Protein AF-A0A4T0DWT7-F1 (afdb_monomer_lite)

Organism: Aureobasidium pullulans (NCBI:txid5580)

Radius of gyration: 21.36 Å; chains: 1; bounding box: 54×56×59 Å

Foldseek 3Di:
DDKDDLVCLVLVLQQCVVVPPLLVQQNVCSVPNDDDPLKIKDKPDDSVPDDGPDDDPAKIKIKIAHLAPPPPAGMEMDIPCSRCVDPDCPRLVVVLVRVVVVLVVNLPRDHDQPPPPPPPDDDDPPPDDPDDPDDDDFDVVLSVVSSPDSSDHHHDDDRPVVLVSCVVNVNDDPVGPPSPDDDDDDDDDPPPPPDPDDDPPPDDDDDDDPDPPPDPDDD

InterPro domains:
  IPR060294 Acyl-CoA N-acyltransferase VerG, N-terminal domain [PF28379] (8-186)

Sequence (219 aa):
MFALPLDSKQALIQWLNPCLPTCIALYRRLQFGHFTPGSRLFSSVDLTILTHGKVPSSPWIVAFVDRTCRPETEVWIAASWEHDTPADDSWLPQADDLVRSLLKEISKAEIIPQASSPITGSDKSTSLPADTNGNGSVDRDQYEKHLMNEKVVLLGAVHSSTVAILKRLGLLDSSFVGSDIPYQKYIFDLRNDVVPGSLPPGFVYGKVDPNPAWKAVWR

Structure (mmCIF, N/CA/C/O backbone):
data_AF-A0A4T0DWT7-F1
#
_entry.id   AF-A0A4T0DWT7-F1
#
loop_
_atom_site.group_PDB
_atom_site.id
_atom_site.type_symbol
_atom_site.label_atom_id
_atom_site.label_alt_id
_atom_site.label_comp_id
_atom_site.label_asym_id
_atom_site.label_entity_id
_atom_site.label_seq_id
_atom_site.pdbx_PDB_ins_code
_atom_site.Cartn_x
_at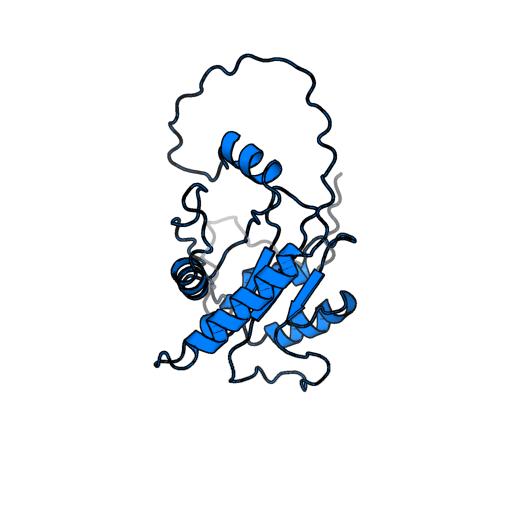om_site.Cartn_y
_atom_site.Cartn_z
_atom_site.occupancy
_atom_site.B_iso_or_equiv
_atom_site.auth_seq_id
_atom_site.auth_comp_id
_atom_site.auth_asym_id
_atom_site.auth_atom_id
_atom_site.pdbx_PDB_model_num
ATOM 1 N N . MET A 1 1 ? 0.591 -2.170 14.765 1.00 91.06 1 MET A N 1
ATOM 2 C CA . MET A 1 1 ? 0.759 -1.220 13.647 1.00 91.06 1 MET A CA 1
ATOM 3 C C . MET A 1 1 ? 1.207 0.110 14.223 1.00 91.06 1 MET A C 1
ATOM 5 O O . MET A 1 1 ? 0.594 0.554 15.186 1.00 91.06 1 MET A O 1
ATOM 9 N N . PHE A 1 2 ? 2.263 0.712 13.686 1.00 86.75 2 PHE A N 1
ATOM 10 C CA . PHE A 1 2 ? 2.770 2.017 14.108 1.00 86.75 2 PHE A CA 1
ATOM 11 C C . PHE A 1 2 ? 2.251 3.102 13.166 1.00 86.75 2 PHE A C 1
ATOM 13 O O . PHE A 1 2 ? 2.298 2.933 11.947 1.00 86.75 2 PHE A O 1
ATOM 20 N N . ALA A 1 3 ? 1.773 4.212 13.727 1.00 90.50 3 ALA A N 1
ATOM 21 C CA . ALA A 1 3 ? 1.560 5.442 12.977 1.00 90.50 3 ALA A CA 1
ATOM 22 C C . ALA A 1 3 ? 2.882 6.215 12.957 1.00 90.50 3 ALA A C 1
ATOM 24 O O . ALA A 1 3 ? 3.425 6.545 14.011 1.00 90.50 3 ALA A O 1
ATOM 25 N N . LEU A 1 4 ? 3.416 6.465 11.768 1.00 87.50 4 LEU A N 1
ATOM 26 C CA . LEU A 1 4 ? 4.667 7.190 11.600 1.00 87.50 4 LEU A CA 1
ATOM 27 C C . LEU A 1 4 ? 4.384 8.693 11.462 1.00 87.50 4 LEU A C 1
ATOM 29 O O . LEU A 1 4 ? 3.446 9.070 10.749 1.00 87.50 4 LEU A O 1
ATOM 33 N N . PRO A 1 5 ? 5.205 9.562 12.078 1.00 86.81 5 PRO A N 1
ATOM 34 C CA . PRO A 1 5 ? 5.202 10.983 11.766 1.00 86.81 5 PRO A CA 1
ATOM 35 C C . PRO A 1 5 ? 5.439 11.208 10.272 1.00 86.81 5 PRO A C 1
ATOM 37 O O . PRO A 1 5 ? 6.208 10.487 9.632 1.00 86.81 5 PRO A O 1
ATOM 40 N N . LEU A 1 6 ? 4.813 12.239 9.707 1.00 84.31 6 LEU A N 1
ATOM 41 C CA . LEU A 1 6 ? 4.956 12.533 8.282 1.00 84.31 6 LEU A CA 1
ATOM 42 C C . LEU A 1 6 ? 6.398 12.908 7.902 1.00 84.31 6 LEU A C 1
ATOM 44 O O . LEU A 1 6 ? 6.851 12.606 6.799 1.00 84.31 6 LEU A O 1
ATOM 48 N N . ASP A 1 7 ? 7.152 13.463 8.848 1.00 85.50 7 ASP A N 1
ATOM 49 C CA . ASP A 1 7 ? 8.571 13.792 8.686 1.00 85.50 7 ASP A CA 1
ATOM 50 C C . ASP A 1 7 ? 9.452 12.540 8.501 1.00 85.50 7 ASP A C 1
ATOM 52 O O . ASP A 1 7 ? 10.538 12.614 7.924 1.00 85.50 7 ASP A O 1
ATOM 56 N N . SER A 1 8 ? 8.967 11.351 8.887 1.00 87.38 8 SER A N 1
ATOM 57 C CA . SER A 1 8 ? 9.645 10.067 8.646 1.00 87.38 8 SER A CA 1
ATOM 58 C C . SER A 1 8 ? 9.562 9.594 7.188 1.00 87.38 8 SER A C 1
ATOM 60 O O . SER A 1 8 ? 10.156 8.572 6.838 1.00 87.38 8 SER A O 1
ATOM 62 N N . LYS A 1 9 ? 8.874 10.332 6.307 1.00 90.31 9 LYS A N 1
ATOM 63 C CA . LYS A 1 9 ? 8.724 10.019 4.877 1.00 90.31 9 LYS A CA 1
ATOM 64 C C . LYS A 1 9 ? 10.055 9.740 4.182 1.00 90.31 9 LYS A C 1
ATOM 66 O O . LYS A 1 9 ? 10.163 8.763 3.447 1.00 90.31 9 LYS A O 1
ATOM 71 N N . GLN A 1 10 ? 11.070 10.575 4.408 1.00 90.12 10 GLN A N 1
ATOM 72 C CA . GLN A 1 10 ? 12.363 10.416 3.737 1.00 90.12 10 GLN A CA 1
ATOM 73 C C . GLN A 1 10 ? 13.087 9.139 4.185 1.00 90.12 10 GLN A C 1
ATOM 75 O O . GLN A 1 10 ? 13.677 8.446 3.356 1.00 90.12 10 GLN A O 1
ATOM 80 N N . ALA A 1 11 ? 12.995 8.798 5.473 1.00 89.25 11 ALA A N 1
ATOM 81 C CA . ALA A 1 11 ? 13.544 7.556 6.007 1.00 89.25 11 ALA A CA 1
ATOM 82 C C . ALA A 1 11 ? 12.812 6.332 5.432 1.00 89.25 11 ALA A C 1
ATOM 84 O O . ALA A 1 11 ? 13.457 5.372 5.015 1.00 89.25 11 ALA A O 1
ATOM 85 N N . LEU A 1 12 ? 11.479 6.395 5.323 1.00 91.00 12 LEU A N 1
ATOM 86 C CA . LEU A 1 12 ? 10.680 5.336 4.704 1.00 91.00 12 LEU A CA 1
ATOM 87 C C . LEU A 1 12 ? 11.031 5.146 3.220 1.00 91.00 12 LEU A C 1
ATOM 89 O O . LEU A 1 12 ? 11.179 4.013 2.776 1.00 91.00 12 LEU A O 1
ATOM 93 N N . ILE A 1 13 ? 11.222 6.231 2.461 1.00 92.00 13 ILE A N 1
ATOM 94 C CA . ILE A 1 13 ? 11.678 6.166 1.062 1.00 92.00 13 ILE A CA 1
ATOM 95 C C . ILE A 1 13 ? 13.035 5.460 0.976 1.00 92.00 13 ILE A C 1
ATOM 97 O O . ILE A 1 13 ? 13.197 4.537 0.184 1.00 92.00 13 ILE A O 1
ATOM 101 N N . GLN A 1 14 ? 14.009 5.852 1.801 1.00 90.12 14 GLN A N 1
ATOM 102 C CA . GLN A 1 14 ? 15.330 5.214 1.805 1.00 90.12 14 GLN A CA 1
ATOM 103 C C . GLN A 1 14 ? 15.249 3.725 2.155 1.00 90.12 14 GLN A C 1
ATOM 105 O O . GLN A 1 14 ? 15.928 2.911 1.533 1.00 90.12 14 GLN A O 1
ATOM 110 N N . TRP A 1 15 ? 14.396 3.368 3.114 1.00 89.94 15 TRP A N 1
ATOM 111 C CA . TRP A 1 15 ? 14.184 1.985 3.525 1.00 89.94 15 TRP A CA 1
ATOM 112 C C . TRP A 1 15 ? 13.468 1.142 2.459 1.00 89.94 15 TRP A C 1
ATOM 114 O O . TRP A 1 15 ? 13.804 -0.025 2.293 1.00 89.94 15 TRP A O 1
ATOM 124 N N . LEU A 1 16 ? 12.546 1.731 1.689 1.00 91.19 16 LEU A N 1
ATOM 125 C CA . LEU A 1 16 ? 11.858 1.078 0.567 1.00 91.19 16 LEU A CA 1
ATOM 126 C C . LEU A 1 16 ? 12.687 1.026 -0.724 1.00 91.19 16 LEU A C 1
ATOM 128 O O . LEU A 1 16 ? 12.286 0.363 -1.675 1.00 91.19 16 LEU A O 1
ATOM 132 N N . ASN A 1 17 ? 13.823 1.717 -0.814 1.00 90.94 17 ASN A N 1
ATOM 133 C CA . ASN A 1 17 ? 14.606 1.758 -2.050 1.00 90.94 17 ASN A CA 1
ATOM 134 C C . ASN A 1 17 ? 15.134 0.377 -2.510 1.00 90.94 17 ASN A C 1
ATOM 136 O O . ASN A 1 17 ? 15.026 0.087 -3.701 1.00 90.94 17 ASN A O 1
ATOM 140 N N . PRO A 1 18 ? 15.636 -0.511 -1.622 1.00 88.75 18 PRO A N 1
ATOM 141 C CA . PRO A 1 18 ? 15.991 -1.887 -1.993 1.00 88.75 18 PRO A CA 1
ATOM 142 C C . PRO A 1 18 ? 14.786 -2.714 -2.459 1.00 88.75 18 PRO A C 1
ATOM 144 O O . PRO A 1 18 ? 14.956 -3.744 -3.098 1.00 88.75 18 PRO A O 1
ATOM 147 N N . CYS A 1 19 ? 13.580 -2.245 -2.138 1.00 89.44 19 CYS A N 1
ATOM 148 C CA . CYS A 1 19 ? 12.305 -2.843 -2.490 1.00 89.44 19 CYS A CA 1
ATOM 149 C C . CYS A 1 19 ? 11.755 -2.358 -3.857 1.00 89.44 19 CYS A C 1
ATOM 151 O O . CYS A 1 19 ? 10.598 -2.569 -4.243 1.00 89.44 19 CYS A O 1
ATOM 153 N N . LEU A 1 20 ? 12.566 -1.640 -4.626 1.00 89.88 20 LEU A N 1
ATOM 154 C CA . LEU A 1 20 ? 12.208 -1.332 -5.997 1.00 89.88 20 LEU A CA 1
ATOM 155 C C . LEU A 1 20 ? 12.524 -2.528 -6.911 1.00 89.88 20 LEU A C 1
ATOM 157 O O . LEU A 1 20 ? 13.568 -3.158 -6.767 1.00 89.88 20 LEU A O 1
ATOM 161 N N . PRO A 1 21 ? 11.646 -2.817 -7.885 1.00 89.31 21 PRO A N 1
ATOM 162 C CA . PRO A 1 21 ? 10.560 -1.946 -8.319 1.00 89.31 21 PRO A CA 1
ATOM 163 C C . PRO A 1 21 ? 9.164 -2.319 -7.804 1.00 89.31 21 PRO A C 1
ATOM 165 O O . PRO A 1 21 ? 8.211 -1.606 -8.116 1.00 89.31 21 PRO A O 1
ATOM 168 N N . THR A 1 22 ? 8.975 -3.400 -7.050 1.00 88.88 22 THR A N 1
ATOM 169 C CA . THR A 1 22 ? 7.606 -3.859 -6.760 1.00 88.88 22 THR A CA 1
ATOM 170 C C . THR A 1 22 ? 6.830 -2.862 -5.895 1.00 88.88 22 THR A C 1
ATOM 172 O O . THR A 1 22 ? 5.642 -2.643 -6.135 1.00 88.88 22 THR A O 1
ATOM 175 N N . CYS A 1 23 ? 7.501 -2.141 -4.986 1.00 91.69 23 CYS A N 1
ATOM 176 C CA . CYS A 1 23 ? 6.869 -1.102 -4.165 1.00 91.69 23 CYS A CA 1
ATOM 177 C C . CYS A 1 23 ? 6.685 0.254 -4.887 1.00 91.69 23 CYS A C 1
ATOM 179 O O . CYS A 1 23 ? 6.294 1.238 -4.254 1.00 91.69 23 CYS A O 1
ATOM 181 N N . ILE A 1 24 ? 6.941 0.341 -6.206 1.00 91.44 24 ILE A N 1
ATOM 182 C CA . ILE A 1 24 ? 7.016 1.611 -6.961 1.00 91.44 24 ILE A CA 1
ATOM 183 C C . ILE A 1 24 ? 5.788 2.511 -6.790 1.00 91.44 24 ILE A C 1
ATOM 185 O O . ILE A 1 24 ? 5.915 3.733 -6.793 1.00 91.44 24 ILE A O 1
ATOM 189 N N . ALA A 1 25 ? 4.604 1.917 -6.628 1.00 91.75 25 ALA A N 1
ATOM 190 C CA . ALA A 1 25 ? 3.349 2.649 -6.501 1.00 91.75 25 ALA A CA 1
ATOM 191 C C . ALA A 1 25 ? 3.341 3.512 -5.227 1.00 91.75 25 ALA A C 1
ATOM 193 O O . ALA A 1 25 ? 3.206 4.735 -5.299 1.00 91.75 25 ALA A O 1
ATOM 194 N N . LEU A 1 26 ? 3.596 2.886 -4.072 1.00 94.94 26 LEU A N 1
ATOM 195 C CA . LEU A 1 26 ? 3.772 3.597 -2.810 1.00 94.94 26 LEU A CA 1
ATOM 196 C C . LEU A 1 26 ? 5.007 4.503 -2.859 1.00 94.94 26 LEU A C 1
ATOM 198 O O . LEU A 1 26 ? 4.924 5.667 -2.476 1.00 94.94 26 LEU A O 1
ATOM 202 N N . TYR A 1 27 ? 6.133 4.010 -3.378 1.00 94.38 27 TYR A N 1
ATOM 203 C CA . TYR A 1 27 ? 7.386 4.763 -3.434 1.00 94.38 27 TYR A CA 1
ATOM 204 C C . TYR A 1 27 ? 7.222 6.118 -4.143 1.00 94.38 27 TYR A C 1
ATOM 206 O O . TYR A 1 27 ? 7.612 7.159 -3.614 1.00 94.38 27 TYR A O 1
ATOM 214 N N . ARG A 1 28 ? 6.574 6.139 -5.315 1.00 92.62 28 ARG A N 1
ATOM 215 C CA . ARG A 1 28 ? 6.300 7.379 -6.060 1.00 92.62 28 ARG A CA 1
ATOM 216 C C . ARG A 1 28 ? 5.287 8.271 -5.357 1.00 92.62 28 ARG A C 1
ATOM 218 O O . ARG A 1 28 ? 5.468 9.488 -5.373 1.00 92.62 28 ARG A O 1
ATOM 225 N N . ARG A 1 29 ? 4.274 7.696 -4.697 1.00 94.06 29 ARG A N 1
ATOM 226 C CA . ARG A 1 29 ? 3.345 8.473 -3.867 1.00 94.06 29 ARG A CA 1
ATOM 227 C C . ARG A 1 29 ? 4.076 9.169 -2.720 1.00 94.06 29 ARG A C 1
ATOM 229 O O . ARG A 1 29 ? 3.791 10.327 -2.448 1.00 94.06 29 ARG A O 1
ATOM 236 N N . LEU A 1 30 ? 5.058 8.520 -2.098 1.00 94.19 30 LEU A N 1
ATOM 237 C CA . LEU A 1 30 ? 5.872 9.147 -1.057 1.00 94.19 30 LEU A CA 1
ATOM 238 C C . LEU A 1 30 ? 6.784 10.253 -1.615 1.00 94.19 30 LEU A C 1
ATOM 240 O O . LEU A 1 30 ? 6.964 11.287 -0.973 1.00 94.19 30 LEU A O 1
ATOM 244 N N . GLN A 1 31 ? 7.346 10.070 -2.811 1.00 92.75 31 GLN A N 1
ATOM 245 C CA . GLN A 1 31 ? 8.225 11.069 -3.429 1.00 92.75 31 GLN A CA 1
ATOM 246 C C . GLN A 1 31 ? 7.482 12.326 -3.894 1.00 92.75 31 GLN A C 1
ATOM 248 O O . GLN A 1 31 ? 7.933 13.436 -3.618 1.00 92.75 31 GLN A O 1
ATOM 253 N N . PHE A 1 32 ? 6.364 12.152 -4.600 1.00 90.62 32 PHE A N 1
ATOM 254 C CA . PHE A 1 32 ? 5.712 13.225 -5.362 1.00 90.62 32 PHE A CA 1
ATOM 255 C C . PHE A 1 32 ? 4.248 13.452 -4.986 1.00 90.62 32 PHE A C 1
ATOM 257 O O . PHE A 1 32 ? 3.577 14.282 -5.592 1.00 90.62 32 PHE A O 1
ATOM 264 N N . GLY A 1 33 ? 3.723 12.693 -4.025 1.00 85.62 33 GLY A N 1
ATOM 265 C CA . GLY A 1 33 ? 2.340 12.826 -3.596 1.00 85.62 33 GLY A CA 1
ATOM 266 C C . GLY A 1 33 ? 2.063 14.168 -2.931 1.00 85.62 33 GLY A C 1
ATOM 267 O O . GLY A 1 33 ? 2.934 14.773 -2.308 1.00 85.62 33 GLY A O 1
ATOM 268 N N . HIS A 1 34 ? 0.810 14.598 -3.040 1.00 85.62 34 HIS A N 1
ATOM 269 C CA . HIS A 1 34 ? 0.274 15.686 -2.238 1.00 85.62 34 HIS A CA 1
ATOM 270 C C . HIS A 1 34 ? -0.093 15.155 -0.850 1.00 85.62 34 HIS A C 1
ATOM 272 O O . HIS A 1 34 ? -0.848 14.187 -0.750 1.00 85.62 34 HIS A O 1
ATOM 278 N N . PHE A 1 35 ? 0.431 15.785 0.200 1.00 88.50 35 PHE A N 1
ATOM 279 C CA . PHE A 1 35 ? 0.175 15.408 1.586 1.00 88.50 35 PHE A CA 1
ATOM 280 C C . PHE A 1 35 ? -0.745 16.440 2.227 1.00 88.50 35 PHE A C 1
ATOM 282 O O . PHE A 1 35 ? -0.371 17.601 2.383 1.00 88.50 35 PHE A O 1
ATOM 289 N N . THR A 1 36 ? -1.950 16.019 2.587 1.00 87.56 36 THR A N 1
ATOM 290 C CA . THR A 1 36 ? -2.899 16.849 3.331 1.00 87.56 36 THR A CA 1
ATOM 291 C C . THR A 1 36 ? -2.656 16.714 4.840 1.00 87.56 36 THR A C 1
ATOM 293 O O . THR A 1 36 ? -1.991 15.771 5.281 1.00 87.56 36 THR A O 1
ATOM 296 N N . PRO A 1 37 ? -3.250 17.582 5.679 1.00 87.31 37 PRO A N 1
ATOM 297 C CA . PRO A 1 37 ? -3.270 17.372 7.129 1.00 87.31 37 PRO A CA 1
ATOM 298 C C . PRO A 1 37 ? -3.913 16.040 7.559 1.00 87.31 37 PRO A C 1
ATOM 300 O O . PRO A 1 37 ? -3.649 15.560 8.662 1.00 87.31 37 PRO A O 1
ATOM 303 N N . GLY A 1 38 ? -4.740 15.427 6.703 1.00 87.12 38 GLY A N 1
ATOM 304 C CA . GLY A 1 38 ? -5.340 14.108 6.914 1.00 87.12 38 GLY A CA 1
ATOM 305 C C . GLY A 1 38 ? -4.448 12.936 6.492 1.00 87.12 38 GLY A C 1
ATOM 306 O O . GLY A 1 38 ? -4.751 11.795 6.835 1.00 87.12 38 GLY A O 1
ATOM 307 N N . SER A 1 39 ? -3.330 13.191 5.804 1.00 92.31 39 SER A N 1
ATOM 308 C CA . SER A 1 39 ? -2.386 12.147 5.406 1.00 92.31 39 SER A CA 1
ATOM 309 C C . SER A 1 39 ? -1.758 11.456 6.623 1.00 92.31 39 SER A C 1
ATOM 311 O O . SER A 1 39 ? -1.361 12.093 7.604 1.00 92.31 39 SER A O 1
ATOM 313 N N . ARG A 1 40 ? -1.639 10.133 6.556 1.00 93.44 40 ARG A N 1
ATOM 314 C CA . ARG A 1 40 ? -1.044 9.267 7.577 1.00 93.44 40 ARG A CA 1
ATOM 315 C C . ARG A 1 40 ? -0.110 8.257 6.921 1.00 93.44 40 ARG A C 1
ATOM 317 O O . ARG A 1 40 ? -0.347 7.794 5.805 1.00 93.44 40 ARG A O 1
ATOM 324 N N . LEU A 1 41 ? 0.944 7.902 7.644 1.00 94.88 41 LEU A N 1
ATOM 325 C CA . LEU A 1 41 ? 1.843 6.812 7.293 1.00 94.88 41 LEU A CA 1
ATOM 326 C C . LEU A 1 41 ? 1.686 5.708 8.334 1.00 94.88 41 LEU A C 1
ATOM 328 O O . LEU A 1 41 ? 1.748 5.973 9.533 1.00 94.88 41 LEU A O 1
ATOM 332 N N . PHE A 1 42 ? 1.503 4.476 7.878 1.00 95.69 42 PHE A N 1
ATOM 333 C CA . PHE A 1 42 ? 1.445 3.302 8.738 1.00 95.69 42 PHE A CA 1
ATOM 334 C C . PHE A 1 42 ? 2.562 2.335 8.388 1.00 95.69 42 PHE A C 1
ATOM 336 O O . PHE A 1 42 ? 2.907 2.156 7.220 1.00 95.69 42 PHE A O 1
ATOM 343 N N . SER A 1 43 ? 3.111 1.695 9.411 1.00 94.44 43 SER A N 1
ATOM 344 C CA . SER A 1 43 ? 4.145 0.684 9.258 1.00 94.44 43 SER A CA 1
ATOM 345 C C . SER A 1 43 ? 3.982 -0.405 10.304 1.00 94.44 43 SER A C 1
ATOM 347 O O . SER A 1 43 ? 3.742 -0.128 11.480 1.00 94.44 43 SER A O 1
ATOM 349 N N . SER A 1 44 ? 4.135 -1.662 9.904 1.00 94.19 44 SER A N 1
ATOM 350 C CA . SER A 1 44 ? 4.298 -2.766 10.853 1.00 94.19 44 SER A CA 1
ATOM 351 C C . SER A 1 44 ? 5.704 -2.831 11.446 1.00 94.19 44 SER A C 1
ATOM 353 O O . SER A 1 44 ? 5.940 -3.594 12.377 1.00 94.19 44 SER A O 1
ATOM 355 N N . VAL A 1 45 ? 6.632 -2.055 10.891 1.00 89.25 45 VAL A N 1
ATOM 356 C CA . VAL A 1 45 ? 8.043 -2.030 11.257 1.00 89.25 45 VAL A CA 1
ATOM 357 C C . VAL A 1 45 ? 8.372 -0.708 11.931 1.00 89.25 45 VAL A C 1
ATOM 359 O O . VAL A 1 45 ? 7.974 0.358 11.454 1.00 89.25 45 VAL A O 1
ATOM 362 N N . ASP A 1 46 ? 9.119 -0.773 13.025 1.00 84.75 46 ASP A N 1
ATOM 363 C CA . ASP A 1 46 ? 9.607 0.422 13.694 1.00 84.75 46 ASP A CA 1
ATOM 364 C C . ASP A 1 46 ? 10.837 0.982 12.963 1.00 84.75 46 ASP A C 1
ATOM 366 O O . ASP A 1 46 ? 11.952 0.466 13.080 1.00 84.75 46 ASP A O 1
ATOM 370 N N . LEU A 1 47 ? 10.628 2.052 12.194 1.00 79.31 47 LEU A N 1
ATOM 371 C CA . LEU A 1 47 ? 11.698 2.721 11.450 1.00 79.31 47 LEU A CA 1
ATOM 372 C C . LEU A 1 47 ? 12.680 3.481 12.352 1.00 79.31 47 LEU A C 1
ATOM 374 O O . LEU A 1 47 ? 13.739 3.872 11.873 1.00 79.31 47 LEU A O 1
ATOM 378 N N . THR A 1 48 ? 12.352 3.704 13.628 1.00 72.00 48 THR A N 1
ATOM 379 C CA . THR A 1 48 ? 13.264 4.362 14.577 1.00 72.00 48 THR A CA 1
ATOM 380 C C . THR A 1 48 ? 14.342 3.410 15.096 1.00 72.00 48 THR A C 1
ATOM 382 O O . THR A 1 48 ? 15.425 3.852 15.471 1.00 72.00 48 THR A O 1
ATOM 385 N N . ILE A 1 49 ? 14.058 2.103 15.080 1.00 67.62 49 ILE A N 1
ATOM 386 C CA . ILE A 1 49 ? 14.941 1.047 15.594 1.00 67.62 49 ILE A CA 1
ATOM 387 C C . ILE A 1 49 ? 15.763 0.408 14.467 1.00 67.62 49 ILE A C 1
ATOM 389 O O . ILE A 1 49 ? 16.845 -0.132 14.706 1.00 67.62 49 ILE A O 1
ATOM 393 N N . LEU A 1 50 ? 15.273 0.455 13.227 1.00 64.44 50 LEU A N 1
ATOM 394 C CA . LEU A 1 50 ? 15.982 -0.144 12.106 1.00 64.44 50 LEU A CA 1
ATOM 395 C C . LEU A 1 50 ? 17.226 0.653 11.707 1.00 64.44 50 LEU A C 1
ATOM 397 O O . LEU A 1 50 ? 17.163 1.824 11.340 1.00 64.44 50 LEU A O 1
ATOM 401 N N . THR A 1 51 ? 18.363 -0.039 11.675 1.00 57.66 51 THR A N 1
ATOM 402 C CA . THR A 1 51 ? 19.575 0.451 11.025 1.00 57.66 51 THR A CA 1
ATOM 403 C C . THR A 1 51 ? 19.329 0.584 9.522 1.00 57.66 51 THR A C 1
ATOM 405 O O . THR A 1 51 ? 18.847 -0.345 8.867 1.00 57.66 51 THR A O 1
ATOM 408 N N . HIS A 1 52 ? 19.629 1.766 8.975 1.00 58.44 52 HIS A N 1
ATOM 409 C CA . HIS A 1 52 ? 19.424 2.094 7.565 1.00 58.44 52 HIS A CA 1
ATOM 410 C C . HIS A 1 52 ? 19.900 0.958 6.640 1.00 58.44 52 HIS A C 1
ATOM 412 O O . HIS A 1 52 ? 21.075 0.597 6.640 1.00 58.44 52 HIS A O 1
ATOM 418 N N . GLY A 1 53 ? 18.979 0.408 5.842 1.00 56.75 53 GLY A N 1
ATOM 419 C CA . GLY A 1 53 ? 19.294 -0.500 4.734 1.00 56.75 53 GLY A CA 1
ATOM 420 C C . GLY A 1 53 ? 19.031 -1.992 4.954 1.00 56.75 53 GLY A C 1
ATOM 421 O O . GLY A 1 53 ? 19.103 -2.733 3.976 1.00 56.75 53 GLY A O 1
ATOM 422 N N . LYS A 1 54 ? 18.684 -2.461 6.165 1.00 68.31 54 LYS A N 1
ATOM 423 C CA . LYS A 1 54 ? 18.301 -3.872 6.363 1.00 68.31 54 LYS A CA 1
ATOM 424 C C . LYS A 1 54 ? 16.781 -4.037 6.404 1.00 68.31 54 LYS A C 1
ATOM 426 O O . LYS A 1 54 ? 16.124 -3.663 7.373 1.00 68.31 54 LYS A O 1
ATOM 431 N N . VAL A 1 55 ? 16.228 -4.617 5.342 1.00 74.31 55 VAL A N 1
ATOM 432 C CA . VAL A 1 55 ? 14.818 -5.023 5.295 1.00 74.31 55 VAL A CA 1
ATOM 433 C C . VAL A 1 55 ? 14.642 -6.274 6.176 1.00 74.31 55 VAL A C 1
ATOM 435 O O . VAL A 1 55 ? 15.455 -7.197 6.071 1.00 74.31 55 VAL A O 1
ATOM 438 N N . PRO A 1 56 ? 13.644 -6.325 7.081 1.00 79.25 56 PRO A N 1
ATOM 439 C CA . PRO A 1 56 ? 13.384 -7.499 7.909 1.00 79.25 56 PRO A CA 1
ATOM 440 C C . PRO A 1 56 ? 13.047 -8.726 7.061 1.00 79.25 56 PRO A C 1
ATOM 442 O O . PRO A 1 56 ? 12.318 -8.618 6.079 1.00 79.25 56 PRO A O 1
ATOM 445 N N . SER A 1 57 ? 13.516 -9.899 7.491 1.00 80.00 57 SER A N 1
ATOM 446 C CA . SER A 1 57 ? 13.111 -11.185 6.901 1.00 80.00 57 SER A CA 1
ATOM 447 C C . SER A 1 57 ? 11.693 -11.594 7.303 1.00 80.00 57 SER A C 1
ATOM 449 O O . SER A 1 57 ? 11.070 -12.405 6.629 1.00 80.00 57 SER A O 1
ATOM 451 N N . SER A 1 58 ? 11.180 -11.055 8.413 1.00 85.94 58 SER A N 1
ATOM 452 C CA . SER A 1 58 ? 9.801 -11.282 8.840 1.00 85.94 58 SER A CA 1
ATOM 453 C C . SER A 1 58 ? 8.819 -10.459 7.998 1.00 85.94 58 SER A C 1
ATOM 455 O O . SER A 1 58 ? 9.159 -9.327 7.635 1.00 85.94 58 SER A O 1
ATOM 457 N N . PRO A 1 59 ? 7.585 -10.951 7.788 1.00 92.12 59 PRO A N 1
ATOM 458 C CA . PRO A 1 59 ? 6.525 -10.222 7.110 1.00 92.12 59 PRO A CA 1
ATOM 459 C C . PRO A 1 59 ? 6.359 -8.782 7.591 1.00 92.12 59 PRO A C 1
ATOM 461 O O . PRO A 1 59 ? 6.322 -8.510 8.795 1.00 92.12 59 PRO A O 1
ATOM 464 N N . TRP A 1 60 ? 6.227 -7.863 6.639 1.00 93.38 60 TRP A N 1
ATOM 465 C CA . TRP A 1 60 ? 5.949 -6.461 6.915 1.00 93.38 60 TRP A CA 1
ATOM 466 C C . TRP A 1 60 ? 4.979 -5.859 5.907 1.00 93.38 60 TRP A C 1
ATOM 468 O O . TRP A 1 60 ? 4.882 -6.308 4.766 1.00 93.38 60 TRP A O 1
ATOM 478 N N . ILE A 1 61 ? 4.284 -4.810 6.340 1.00 95.88 61 ILE A N 1
ATOM 479 C CA . ILE A 1 61 ? 3.417 -3.982 5.508 1.00 95.88 61 ILE A CA 1
ATOM 480 C C . ILE A 1 61 ? 3.588 -2.515 5.897 1.00 95.88 61 ILE A C 1
ATOM 482 O O . ILE A 1 61 ? 3.683 -2.168 7.078 1.00 95.88 61 ILE A O 1
ATOM 486 N N . VAL A 1 62 ? 3.616 -1.652 4.891 1.00 96.06 62 VAL A N 1
ATOM 487 C CA . VAL A 1 62 ? 3.612 -0.199 5.048 1.00 96.06 62 VAL A CA 1
ATOM 488 C C . VAL A 1 62 ? 2.535 0.405 4.160 1.00 96.06 62 VAL A C 1
ATOM 490 O O . VAL A 1 62 ? 2.208 -0.138 3.102 1.00 96.06 62 VAL A O 1
ATOM 493 N N . ALA A 1 63 ? 1.980 1.534 4.586 1.00 97.12 63 ALA A N 1
ATOM 494 C CA . ALA A 1 63 ? 0.943 2.218 3.837 1.00 97.12 63 ALA A CA 1
ATOM 495 C C . ALA A 1 63 ? 1.036 3.737 3.962 1.00 97.12 63 ALA A C 1
ATOM 497 O O . ALA A 1 63 ? 1.301 4.274 5.038 1.00 97.12 63 ALA A O 1
ATOM 498 N N . PHE A 1 64 ? 0.739 4.419 2.863 1.00 96.25 64 PHE A N 1
ATOM 499 C CA . PHE A 1 64 ? 0.287 5.804 2.872 1.00 96.25 64 PHE A CA 1
ATOM 500 C C . PHE A 1 64 ? -1.240 5.811 2.810 1.00 96.25 64 PHE A C 1
ATOM 502 O O . PHE A 1 64 ? -1.824 5.080 2.009 1.00 96.25 64 PHE A O 1
ATOM 509 N N . VAL A 1 65 ? -1.870 6.640 3.637 1.00 94.94 65 VAL A N 1
ATOM 510 C CA . VAL A 1 65 ? -3.326 6.745 3.751 1.00 94.94 65 VAL A CA 1
ATOM 511 C C . VAL A 1 65 ? -3.711 8.213 3.786 1.00 94.94 65 VAL A C 1
ATOM 513 O O . VAL A 1 65 ? -3.211 8.962 4.619 1.00 94.94 65 VAL A O 1
ATOM 516 N N . ASP A 1 66 ? -4.628 8.620 2.923 1.00 92.62 66 ASP A N 1
ATOM 517 C CA . ASP A 1 66 ? -5.261 9.929 2.979 1.00 92.62 66 ASP A CA 1
ATOM 518 C C . ASP A 1 66 ? -6.739 9.787 2.627 1.00 92.62 66 ASP A C 1
ATOM 520 O O . ASP A 1 66 ? -7.104 9.626 1.469 1.00 92.62 66 ASP A O 1
ATOM 524 N N . ARG A 1 67 ? -7.599 9.830 3.646 1.00 89.56 67 ARG A N 1
ATOM 525 C CA . ARG A 1 67 ? -9.049 9.684 3.466 1.00 89.56 67 ARG A CA 1
ATOM 526 C C . ARG A 1 67 ? -9.746 10.989 3.084 1.00 89.56 67 ARG A C 1
ATOM 528 O O . ARG A 1 67 ? -10.958 11.009 2.897 1.00 89.56 67 ARG A O 1
ATOM 535 N N . THR A 1 68 ? -9.003 12.090 2.976 1.00 86.81 68 THR A N 1
ATOM 536 C CA . THR A 1 68 ? -9.563 13.402 2.620 1.00 86.81 68 THR A CA 1
ATOM 537 C C . THR A 1 68 ? -9.627 13.623 1.111 1.00 86.81 68 THR A C 1
ATOM 539 O O . THR A 1 68 ? -10.376 14.483 0.660 1.00 86.81 68 THR A O 1
ATOM 542 N N . CYS A 1 69 ? -8.895 12.829 0.319 1.00 84.56 69 CYS A N 1
ATOM 543 C CA . CYS A 1 69 ? -8.983 12.842 -1.144 1.00 84.56 69 CYS A CA 1
ATOM 544 C C . CYS A 1 69 ? -10.116 11.955 -1.678 1.00 84.56 69 CYS A C 1
ATOM 546 O O . CYS A 1 69 ? -10.129 11.597 -2.852 1.00 84.56 69 CYS A O 1
ATOM 548 N N . ARG A 1 70 ? -11.066 11.563 -0.824 1.00 84.19 70 ARG A N 1
ATOM 549 C CA . ARG A 1 70 ? -12.218 10.773 -1.252 1.00 84.19 70 ARG A CA 1
ATOM 550 C C . ARG A 1 70 ? -13.027 11.500 -2.328 1.00 84.19 70 ARG A C 1
ATOM 552 O O . ARG A 1 70 ? -13.195 12.714 -2.236 1.00 84.19 70 ARG A O 1
ATOM 559 N N . PRO A 1 71 ? -13.573 10.758 -3.305 1.00 77.50 71 PRO A N 1
ATOM 560 C CA . PRO A 1 71 ? -13.555 9.296 -3.442 1.00 77.50 71 PRO A CA 1
ATOM 561 C C . PRO A 1 71 ? -12.429 8.785 -4.371 1.00 77.50 71 PRO A C 1
ATOM 563 O O . PRO A 1 71 ? -12.558 7.697 -4.935 1.00 77.50 71 PRO A O 1
ATOM 566 N N . GLU A 1 72 ? -11.348 9.557 -4.553 1.00 85.12 72 GLU A N 1
ATOM 567 C CA . GLU A 1 72 ? -10.149 9.137 -5.294 1.00 85.12 72 GLU A CA 1
ATOM 568 C C . GLU A 1 72 ? -9.347 8.069 -4.523 1.00 85.12 72 GLU A C 1
ATOM 570 O O . GLU A 1 72 ? -9.792 7.525 -3.513 1.00 85.12 72 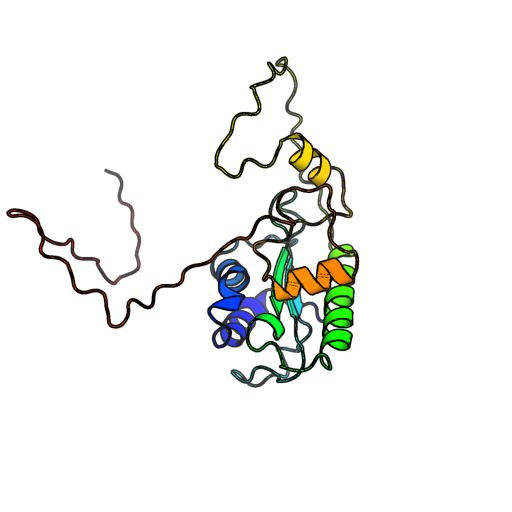GLU A O 1
ATOM 575 N N . THR A 1 73 ? -8.143 7.742 -4.999 1.00 89.12 73 THR A N 1
ATOM 576 C CA . THR A 1 73 ? -7.269 6.747 -4.370 1.00 89.12 73 THR A CA 1
ATOM 577 C C . THR A 1 73 ? -6.765 7.203 -3.001 1.00 89.12 73 THR A C 1
ATOM 579 O O . THR A 1 73 ? -5.832 8.002 -2.903 1.00 89.12 73 THR A O 1
ATOM 582 N N . GLU A 1 74 ? -7.318 6.614 -1.945 1.00 92.88 74 GLU A N 1
ATOM 583 C CA . GLU A 1 74 ? -7.014 6.952 -0.553 1.00 92.88 74 GLU A CA 1
ATOM 584 C C . GLU A 1 74 ? -5.769 6.233 -0.021 1.00 92.88 74 GLU A C 1
ATOM 586 O O . GLU A 1 74 ? -5.051 6.775 0.820 1.00 92.88 74 GLU A O 1
ATOM 591 N N . VAL A 1 75 ? -5.512 4.996 -0.464 1.00 95.12 75 VAL A N 1
ATOM 592 C CA . VAL A 1 75 ? -4.515 4.119 0.172 1.00 95.12 75 VAL A CA 1
ATOM 593 C C . VAL A 1 75 ? -3.520 3.563 -0.832 1.00 95.12 75 VAL A C 1
ATOM 595 O O . VAL A 1 75 ? -3.885 3.012 -1.865 1.00 95.12 75 VAL A O 1
ATOM 598 N N . TRP A 1 76 ? -2.239 3.632 -0.486 1.00 96.12 76 TRP A N 1
ATOM 599 C CA . TRP A 1 76 ? -1.155 2.982 -1.218 1.00 96.12 76 TRP A CA 1
ATOM 600 C C . TRP A 1 76 ? -0.393 2.079 -0.264 1.00 96.12 76 TRP A C 1
ATOM 602 O O . TRP A 1 76 ? 0.023 2.536 0.797 1.00 96.12 76 TRP A O 1
ATOM 612 N N . ILE A 1 77 ? -0.202 0.816 -0.639 1.00 96.25 77 ILE A N 1
ATOM 613 C CA . ILE A 1 77 ? 0.451 -0.187 0.205 1.00 96.25 77 ILE A CA 1
ATOM 614 C C . ILE A 1 77 ? 1.685 -0.766 -0.476 1.00 96.25 77 ILE A C 1
ATOM 616 O O . ILE A 1 77 ? 1.771 -0.796 -1.703 1.00 96.25 77 ILE A O 1
ATOM 620 N N . ALA A 1 78 ? 2.629 -1.213 0.343 1.00 95.12 78 ALA A N 1
ATOM 621 C CA . ALA A 1 78 ? 3.698 -2.112 -0.058 1.00 95.12 78 ALA A CA 1
ATOM 622 C C . ALA A 1 78 ? 3.916 -3.134 1.054 1.00 95.12 78 ALA A C 1
ATOM 624 O O . ALA A 1 78 ? 3.812 -2.797 2.240 1.00 95.12 78 ALA A O 1
ATOM 625 N N . ALA A 1 79 ? 4.234 -4.366 0.679 1.00 94.88 79 ALA A N 1
ATOM 626 C CA . ALA A 1 79 ? 4.447 -5.439 1.638 1.00 94.88 79 ALA A CA 1
ATOM 627 C C . ALA A 1 79 ? 5.587 -6.374 1.229 1.00 94.88 79 ALA A C 1
ATOM 629 O O . ALA A 1 79 ? 5.910 -6.520 0.051 1.00 94.88 79 ALA A O 1
ATOM 630 N N . SER A 1 80 ? 6.181 -7.042 2.215 1.00 93.00 80 SER A N 1
ATOM 631 C CA . SER A 1 80 ? 7.356 -7.901 2.019 1.00 93.00 80 SER A CA 1
ATOM 632 C C . SER A 1 80 ? 7.099 -9.072 1.071 1.00 93.00 80 SER A C 1
ATOM 634 O O . SER A 1 80 ? 7.940 -9.406 0.240 1.00 93.00 80 SER A O 1
ATOM 636 N N . TRP A 1 81 ? 5.911 -9.671 1.165 1.00 92.38 81 TRP A N 1
ATOM 637 C CA . TRP A 1 81 ? 5.488 -10.826 0.368 1.00 92.38 81 TRP A CA 1
ATOM 638 C C . TRP A 1 81 ? 5.232 -10.488 -1.107 1.00 92.38 81 TRP A C 1
ATOM 640 O O . TRP A 1 81 ? 4.887 -11.367 -1.898 1.00 92.38 81 TRP A O 1
ATOM 650 N N . GLU A 1 82 ? 5.361 -9.218 -1.494 1.00 90.94 82 GLU A N 1
ATOM 651 C CA . GLU A 1 82 ? 5.301 -8.780 -2.888 1.00 90.94 82 GLU A CA 1
ATOM 652 C C . GLU A 1 82 ? 6.649 -8.964 -3.603 1.00 90.94 82 GLU A C 1
ATOM 654 O O . GLU A 1 82 ? 6.675 -8.978 -4.826 1.00 90.94 82 GLU A O 1
ATOM 659 N N . HIS A 1 83 ? 7.769 -9.084 -2.880 1.00 80.25 83 HIS A N 1
ATOM 660 C CA . HIS A 1 83 ? 9.103 -9.232 -3.489 1.00 80.25 83 HIS A CA 1
ATOM 661 C C . HIS A 1 83 ? 9.580 -10.661 -3.507 1.00 80.25 83 HIS A C 1
ATOM 663 O O . HIS A 1 83 ? 9.788 -11.235 -4.568 1.00 80.25 83 HIS A O 1
ATOM 669 N N . ASP A 1 84 ? 9.718 -11.210 -2.310 1.00 70.50 84 ASP A N 1
ATOM 670 C CA . ASP A 1 84 ? 10.213 -12.547 -2.080 1.00 70.50 84 ASP A CA 1
ATOM 671 C C . ASP A 1 84 ? 9.065 -13.281 -1.415 1.00 70.50 84 ASP A C 1
ATOM 673 O O . ASP A 1 84 ? 8.997 -13.363 -0.190 1.00 70.50 84 ASP A O 1
ATOM 677 N N . THR A 1 85 ? 8.084 -13.718 -2.211 1.00 68.38 85 THR A N 1
ATOM 678 C CA . THR A 1 85 ? 7.035 -14.597 -1.695 1.00 68.38 85 THR A CA 1
ATOM 679 C C . THR A 1 85 ? 7.728 -15.873 -1.209 1.00 68.38 85 THR A C 1
ATOM 681 O O . THR A 1 85 ? 8.313 -16.577 -2.039 1.00 68.38 85 THR A O 1
ATOM 684 N N . PRO A 1 86 ? 7.733 -16.167 0.106 1.00 69.56 86 PRO A N 1
ATOM 685 C CA . PRO A 1 86 ? 8.363 -17.381 0.599 1.00 69.56 86 PRO A CA 1
ATOM 686 C C . PRO A 1 86 ? 7.723 -18.605 -0.060 1.00 69.56 86 PRO A C 1
ATOM 688 O O . PRO A 1 86 ? 6.529 -18.604 -0.360 1.00 69.56 86 PRO A O 1
ATOM 691 N N . ALA A 1 87 ? 8.530 -19.636 -0.317 1.00 73.12 87 ALA A N 1
ATOM 692 C CA . ALA A 1 87 ? 8.071 -20.842 -1.007 1.00 73.12 87 ALA A CA 1
ATOM 693 C C . ALA A 1 87 ? 7.061 -21.662 -0.183 1.00 73.12 87 ALA A C 1
ATOM 695 O O . ALA A 1 87 ? 6.351 -22.496 -0.742 1.00 73.12 87 ALA A O 1
ATOM 696 N N . ASP A 1 88 ? 7.024 -21.451 1.133 1.00 81.81 88 ASP A N 1
ATOM 697 C CA . ASP A 1 88 ? 6.082 -22.066 2.055 1.00 81.81 88 ASP A CA 1
ATOM 698 C C . ASP A 1 88 ? 5.021 -21.061 2.522 1.00 81.81 88 ASP A C 1
ATOM 700 O O . ASP A 1 88 ? 5.199 -19.854 2.437 1.00 81.81 88 ASP A O 1
ATOM 704 N N . ASP A 1 89 ? 3.908 -21.561 3.052 1.00 85.56 89 ASP A N 1
ATOM 705 C CA . ASP A 1 89 ? 2.776 -20.739 3.501 1.00 85.56 89 ASP A CA 1
ATOM 706 C C . ASP A 1 89 ? 2.888 -20.300 4.977 1.00 85.56 89 ASP A C 1
ATOM 708 O O . ASP A 1 89 ? 1.949 -19.741 5.551 1.00 85.56 89 ASP A O 1
ATOM 712 N N . SER A 1 90 ? 4.037 -20.533 5.622 1.00 86.50 90 SER A N 1
ATOM 713 C CA . SER A 1 90 ? 4.239 -20.296 7.061 1.00 86.50 90 SER A CA 1
ATOM 714 C C . SER A 1 90 ? 4.113 -18.821 7.471 1.00 86.50 90 SER A C 1
ATOM 716 O O . SER A 1 90 ? 3.775 -18.514 8.614 1.00 86.50 90 SER A O 1
ATOM 718 N N . TRP A 1 91 ? 4.321 -17.901 6.529 1.00 88.00 91 TRP A N 1
ATOM 719 C CA . TRP A 1 91 ? 4.206 -16.453 6.705 1.00 88.00 91 TRP A CA 1
ATOM 720 C C . TRP A 1 91 ? 2.769 -15.924 6.587 1.00 88.00 91 TRP A C 1
ATOM 722 O O . TRP A 1 91 ? 2.500 -14.798 7.019 1.00 88.00 91 TRP A O 1
ATOM 732 N N . LEU A 1 92 ? 1.843 -16.702 6.006 1.00 90.88 92 LEU A N 1
ATOM 733 C CA . LEU A 1 92 ? 0.480 -16.247 5.712 1.00 90.88 92 LEU A CA 1
ATOM 734 C C . LEU A 1 92 ? -0.297 -15.795 6.956 1.00 90.88 92 LEU A C 1
ATOM 736 O O . LEU A 1 92 ? -0.916 -14.734 6.874 1.00 90.88 92 LEU A O 1
ATOM 740 N N . PRO A 1 93 ? -0.265 -16.505 8.105 1.00 94.31 93 PRO A N 1
ATOM 741 C CA . PRO A 1 93 ? -0.992 -16.057 9.292 1.00 94.31 93 PRO A CA 1
ATOM 742 C C . PRO A 1 93 ? -0.534 -14.674 9.766 1.00 94.31 93 PRO A C 1
ATOM 744 O O . PRO A 1 93 ? -1.353 -13.813 10.077 1.00 94.31 93 PRO A O 1
ATOM 747 N N . GLN A 1 94 ? 0.778 -14.422 9.739 1.00 93.69 94 GLN A N 1
ATOM 748 C CA . GLN A 1 94 ? 1.320 -13.121 10.113 1.00 93.69 94 GLN A CA 1
ATOM 749 C C . GLN A 1 94 ? 0.932 -12.036 9.101 1.00 93.69 94 GLN A C 1
ATOM 751 O O . GLN A 1 94 ? 0.592 -10.925 9.501 1.00 93.69 94 GLN A O 1
ATOM 756 N N . ALA A 1 95 ? 0.954 -12.331 7.799 1.00 94.38 95 ALA A N 1
ATOM 757 C CA . ALA A 1 95 ? 0.498 -11.384 6.783 1.00 94.38 95 ALA A CA 1
ATOM 758 C C . ALA A 1 95 ? -0.997 -11.049 6.930 1.00 94.38 95 ALA A C 1
ATOM 760 O O . ALA A 1 95 ? -1.373 -9.880 6.818 1.00 94.38 95 ALA A O 1
ATOM 761 N N . ASP A 1 96 ? -1.831 -12.038 7.260 1.00 95.88 96 ASP A N 1
ATOM 762 C CA . ASP A 1 96 ? -3.256 -11.846 7.540 1.00 95.88 96 ASP A CA 1
ATOM 763 C C . ASP A 1 96 ? -3.469 -10.897 8.724 1.00 95.88 96 ASP A C 1
ATOM 765 O O . ASP A 1 96 ? -4.237 -9.934 8.624 1.00 95.88 96 ASP A O 1
ATOM 769 N N . ASP A 1 97 ? -2.752 -11.121 9.826 1.00 96.81 97 ASP A N 1
ATOM 770 C CA . ASP A 1 97 ? -2.810 -10.268 11.015 1.00 96.81 97 ASP A CA 1
ATOM 771 C C . ASP A 1 97 ? -2.344 -8.838 10.720 1.00 96.81 97 ASP A C 1
ATOM 773 O O . ASP A 1 97 ? -2.954 -7.865 11.179 1.00 96.81 97 ASP A O 1
ATOM 777 N N . LEU A 1 98 ? -1.296 -8.688 9.907 1.00 97.25 98 LEU A N 1
ATOM 778 C CA . LEU A 1 98 ? -0.783 -7.389 9.485 1.00 97.25 98 LEU A CA 1
ATOM 779 C C . LEU A 1 98 ? -1.792 -6.618 8.627 1.00 97.25 98 LEU A C 1
ATOM 781 O O . LEU A 1 98 ? -2.025 -5.435 8.892 1.00 97.25 98 LEU A O 1
ATOM 785 N N . VAL A 1 99 ? -2.431 -7.272 7.652 1.00 97.06 99 VAL A N 1
ATOM 786 C CA . VAL A 1 99 ? -3.469 -6.658 6.807 1.00 97.06 99 VAL A CA 1
ATOM 787 C C . VAL A 1 99 ? -4.690 -6.265 7.640 1.00 97.06 99 VAL A C 1
ATOM 789 O O . VAL A 1 99 ? -5.162 -5.129 7.535 1.00 97.06 99 VA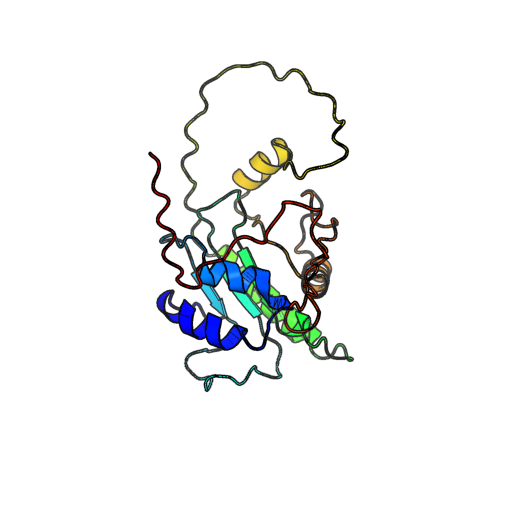L A O 1
ATOM 792 N N . ARG A 1 100 ? -5.165 -7.146 8.532 1.00 96.62 100 ARG A N 1
ATOM 793 C CA . ARG A 1 100 ? -6.267 -6.829 9.459 1.00 96.62 100 ARG A CA 1
ATOM 794 C C . ARG A 1 100 ? -5.917 -5.649 10.358 1.00 96.62 100 ARG A C 1
ATOM 796 O O . ARG A 1 100 ? -6.732 -4.742 10.528 1.00 96.62 100 ARG A O 1
ATOM 803 N N . SER A 1 101 ? -4.710 -5.640 10.923 1.00 97.19 101 SER A N 1
ATOM 804 C CA . SER A 1 101 ? -4.256 -4.550 11.784 1.00 97.19 101 SER A CA 1
ATOM 805 C C . SER A 1 101 ? -4.158 -3.233 11.020 1.00 97.19 101 SER A C 1
ATOM 807 O O . SER A 1 101 ? -4.505 -2.205 11.594 1.00 97.19 101 SER A O 1
ATOM 809 N N . LEU A 1 102 ? -3.708 -3.245 9.763 1.00 96.94 102 LEU A N 1
ATOM 810 C CA . LEU A 1 102 ? -3.613 -2.039 8.941 1.00 96.94 102 LEU A CA 1
ATOM 811 C C . LEU A 1 102 ? -4.999 -1.458 8.667 1.00 96.94 102 LEU A C 1
ATOM 813 O O . LEU A 1 102 ? -5.233 -0.280 8.925 1.00 96.94 102 LEU A O 1
ATOM 817 N N . LEU A 1 103 ? -5.935 -2.283 8.197 1.00 94.38 103 LEU A N 1
ATOM 818 C CA . LEU A 1 103 ? -7.288 -1.828 7.877 1.00 94.38 103 LEU A CA 1
ATOM 819 C C . LEU A 1 103 ? -8.053 -1.356 9.114 1.00 94.38 103 LEU A C 1
ATOM 821 O O . LEU A 1 103 ? -8.807 -0.390 9.031 1.00 94.38 103 LEU A O 1
ATOM 825 N N . LYS A 1 104 ? -7.802 -1.969 10.275 1.00 94.50 104 LYS A N 1
ATOM 826 C CA . LYS A 1 104 ? -8.327 -1.489 11.558 1.00 94.50 104 LYS A CA 1
ATOM 827 C C . LYS A 1 104 ?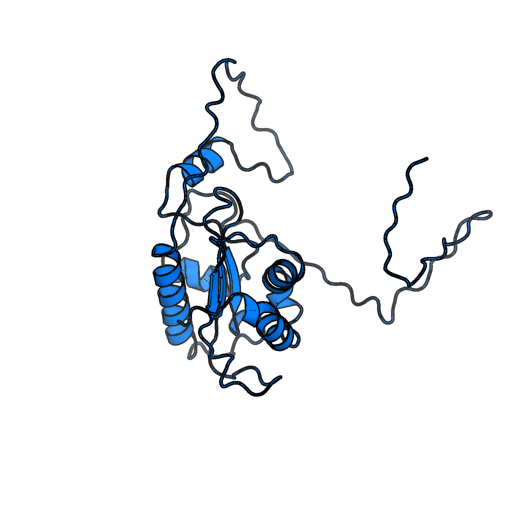 -7.801 -0.099 11.928 1.00 94.50 104 LYS A C 1
ATOM 829 O O . LYS A 1 104 ? -8.532 0.668 12.546 1.00 94.50 104 LYS A O 1
ATOM 834 N N . GLU A 1 105 ? -6.556 0.240 11.592 1.00 94.38 105 GLU A N 1
ATOM 835 C CA . GLU A 1 105 ? -6.055 1.607 11.790 1.00 94.38 105 GLU A CA 1
ATOM 836 C C . GLU A 1 105 ? -6.625 2.574 10.745 1.00 94.38 105 GLU A C 1
ATOM 838 O O . GLU A 1 105 ? -7.050 3.670 11.102 1.00 94.38 105 GLU A O 1
ATOM 843 N N . ILE A 1 106 ? -6.739 2.153 9.481 1.00 92.81 106 ILE A N 1
ATOM 844 C CA . ILE A 1 106 ? -7.368 2.952 8.414 1.00 92.81 106 ILE A CA 1
ATOM 845 C C . ILE A 1 106 ? -8.816 3.305 8.770 1.00 92.81 106 ILE A C 1
ATOM 847 O O . ILE A 1 106 ? -9.228 4.448 8.582 1.00 92.81 106 ILE A O 1
ATOM 851 N N . SER A 1 107 ? -9.578 2.370 9.348 1.00 90.31 107 SER A N 1
ATOM 852 C CA . SER A 1 107 ? -10.972 2.618 9.735 1.00 90.31 107 SER A CA 1
ATOM 853 C C . SER A 1 107 ? -11.133 3.667 10.838 1.00 90.31 107 SER A C 1
ATOM 855 O O . SER A 1 107 ? -12.235 4.165 11.035 1.00 90.31 107 SER A O 1
ATOM 857 N N . LYS A 1 108 ? -10.060 3.989 11.573 1.00 89.44 108 LYS A N 1
ATOM 858 C CA . LYS A 1 108 ? -10.057 5.043 12.599 1.00 89.44 108 LYS A CA 1
ATOM 859 C C . LYS A 1 108 ? -9.649 6.407 12.049 1.00 89.44 108 LYS A C 1
ATOM 861 O O . LYS A 1 108 ? -9.785 7.396 12.763 1.00 89.44 108 LYS A O 1
ATOM 866 N N . ALA A 1 109 ? -9.081 6.465 10.843 1.00 83.12 109 ALA A N 1
ATOM 867 C CA . ALA A 1 109 ? -8.656 7.724 10.254 1.00 83.12 109 ALA A CA 1
ATOM 868 C C . ALA A 1 109 ? -9.878 8.605 9.975 1.00 83.12 109 ALA A C 1
ATOM 870 O O . ALA A 1 109 ? -10.893 8.125 9.463 1.00 83.12 109 ALA A O 1
ATOM 871 N N . GLU A 1 110 ? -9.757 9.886 10.320 1.00 73.88 110 GLU A N 1
ATOM 872 C CA . GLU A 1 110 ? -10.813 10.869 10.116 1.00 73.88 110 GLU A CA 1
ATOM 873 C C . GLU A 1 110 ? -11.189 10.947 8.639 1.00 73.88 110 GLU A C 1
ATOM 875 O O . GLU A 1 110 ? -10.338 11.071 7.755 1.00 73.88 110 GLU A O 1
ATOM 880 N N . ILE A 1 111 ? -12.490 10.891 8.392 1.00 74.00 111 ILE A N 1
ATOM 881 C CA . ILE A 1 111 ? -13.073 11.206 7.101 1.00 74.00 111 ILE A CA 1
ATOM 882 C C . ILE A 1 111 ? -13.536 12.642 7.250 1.00 74.00 111 ILE A C 1
ATOM 884 O O . ILE A 1 111 ? -14.463 12.917 8.005 1.00 74.00 111 ILE A O 1
ATOM 888 N N . ILE A 1 112 ? -12.856 13.567 6.587 1.00 63.75 112 ILE A N 1
ATOM 889 C CA . ILE A 1 112 ? -13.413 14.901 6.395 1.00 63.75 112 ILE A CA 1
ATOM 890 C C . ILE A 1 112 ? -14.206 14.781 5.101 1.00 63.75 112 ILE A C 1
ATOM 892 O O . ILE A 1 112 ? -13.578 14.607 4.052 1.00 63.75 112 ILE A O 1
ATOM 896 N N . PRO A 1 113 ? -15.550 14.817 5.131 1.00 56.59 113 PRO A N 1
ATOM 897 C CA . PRO A 1 113 ? -16.309 14.894 3.900 1.00 56.59 113 PRO A CA 1
ATOM 898 C C . PRO A 1 113 ? -15.836 16.162 3.197 1.00 56.59 113 PRO A C 1
ATOM 900 O O . PRO A 1 113 ? -15.994 17.261 3.738 1.00 56.59 113 PRO A O 1
ATOM 903 N N . GLN A 1 114 ? -15.213 16.041 2.021 1.00 53.38 114 GLN A N 1
ATOM 904 C CA . GLN A 1 114 ? -15.122 17.213 1.167 1.00 53.38 114 GLN A CA 1
ATOM 905 C C . GLN A 1 114 ? -16.562 17.641 0.931 1.00 53.38 114 GLN A C 1
ATOM 907 O O . GLN A 1 114 ? -17.364 16.851 0.436 1.00 53.38 114 GLN A O 1
ATOM 912 N N . ALA A 1 115 ? -16.906 18.850 1.380 1.00 46.44 115 ALA A N 1
ATOM 913 C CA . ALA A 1 115 ? -18.203 19.432 1.115 1.00 46.44 115 ALA A CA 1
ATOM 914 C C . ALA A 1 115 ? -18.383 19.410 -0.401 1.00 46.44 115 ALA A C 1
ATOM 916 O O . ALA A 1 115 ? -17.768 20.196 -1.122 1.00 46.44 115 ALA A O 1
ATOM 917 N N . SER A 1 116 ? -19.182 18.463 -0.883 1.00 45.94 116 SER A N 1
ATOM 918 C CA . SER A 1 116 ? -19.664 18.456 -2.247 1.00 45.94 116 SER A CA 1
ATOM 919 C C . SER A 1 116 ? -20.326 19.810 -2.437 1.00 45.94 116 SER A C 1
ATOM 921 O O . SER A 1 116 ? -21.377 20.068 -1.846 1.00 45.94 116 SER A O 1
ATOM 923 N N . SER A 1 117 ? -19.688 20.702 -3.199 1.00 39.53 117 SER A N 1
ATOM 924 C CA . SER A 1 117 ? -20.406 21.854 -3.729 1.00 39.53 117 SER A CA 1
ATOM 925 C C . SER A 1 117 ? -21.627 21.266 -4.426 1.00 39.53 117 SER A C 1
ATOM 927 O O . SER A 1 117 ? -21.448 20.397 -5.285 1.00 39.53 117 SER A O 1
ATOM 929 N N . PRO A 1 118 ? -22.855 21.622 -4.016 1.00 40.06 118 PRO A N 1
ATOM 930 C CA . PRO A 1 118 ? -24.027 21.075 -4.658 1.00 40.06 118 PRO A CA 1
ATOM 931 C C . PRO A 1 118 ? -23.948 21.522 -6.111 1.00 40.06 118 PRO A C 1
ATOM 933 O O . PRO A 1 118 ? -24.007 22.716 -6.401 1.00 40.06 118 PRO A O 1
ATOM 936 N N . ILE A 1 119 ? -23.770 20.570 -7.028 1.00 43.91 119 ILE A N 1
ATOM 937 C CA . ILE A 1 119 ? -24.053 20.812 -8.436 1.00 43.91 119 ILE A CA 1
ATOM 938 C C . ILE A 1 119 ? -25.565 21.005 -8.472 1.00 43.91 119 ILE A C 1
ATOM 940 O O . ILE A 1 119 ? -26.348 20.056 -8.507 1.00 43.91 119 ILE A O 1
ATOM 944 N N . THR A 1 120 ? -25.987 22.254 -8.323 1.00 39.81 120 THR A N 1
ATOM 945 C CA . THR A 1 120 ? -27.374 22.656 -8.455 1.00 39.81 120 THR A CA 1
ATOM 946 C C . THR A 1 120 ? -27.789 22.432 -9.901 1.00 39.81 120 THR A C 1
ATOM 948 O O . THR A 1 120 ? -27.519 23.271 -10.747 1.00 39.81 120 THR A O 1
ATOM 951 N N . GLY A 1 121 ? -28.464 21.309 -10.141 1.00 40.50 121 GLY A N 1
ATOM 952 C CA . GLY A 1 121 ? -29.561 21.198 -11.096 1.00 40.50 121 GLY A CA 1
ATOM 953 C C . GLY A 1 121 ? -29.229 21.116 -12.590 1.00 40.50 121 GLY A C 1
ATOM 954 O O . GLY A 1 121 ? -28.595 21.988 -13.165 1.00 40.50 121 GLY A O 1
ATOM 955 N N . SER A 1 122 ? -29.879 20.126 -13.207 1.00 43.19 122 SER A N 1
ATOM 956 C CA . SER A 1 122 ? -30.214 20.001 -14.631 1.00 43.19 122 SER A CA 1
ATOM 957 C C . SER A 1 122 ? -29.080 19.602 -15.576 1.00 43.19 122 SER A C 1
ATOM 959 O O . SER A 1 122 ? -28.316 20.425 -16.053 1.00 43.19 122 SER A O 1
ATOM 961 N N . ASP A 1 123 ? -29.056 18.327 -15.960 1.00 37.06 123 ASP A N 1
ATOM 962 C CA . ASP A 1 123 ? -29.787 17.963 -17.173 1.00 37.06 123 ASP A CA 1
ATOM 963 C C . ASP A 1 123 ? -30.062 16.460 -17.235 1.00 37.06 123 ASP A C 1
ATOM 965 O O . ASP A 1 123 ? -29.282 15.625 -16.773 1.00 37.06 123 ASP A O 1
ATOM 969 N N . LYS A 1 124 ? -31.242 16.134 -17.772 1.00 43.97 124 LYS A N 1
ATOM 970 C CA . LYS A 1 124 ? -31.704 14.776 -18.071 1.00 43.97 124 LYS A CA 1
ATOM 971 C C . LYS A 1 124 ? -30.565 13.968 -18.683 1.00 43.97 124 LYS A C 1
ATOM 973 O O . LYS A 1 124 ? -30.109 14.268 -19.782 1.00 43.97 124 LYS A O 1
ATOM 978 N N . SER A 1 125 ? -30.148 12.921 -17.980 1.00 39.25 125 SER A N 1
ATOM 979 C CA . SER A 1 125 ? -29.191 11.945 -18.479 1.00 39.25 125 SER A CA 1
ATOM 980 C C . SER A 1 125 ? -29.808 11.218 -19.672 1.00 39.25 125 SER A C 1
ATOM 982 O O . SER A 1 125 ? -30.540 10.243 -19.520 1.00 39.25 125 SER A O 1
ATOM 984 N N . THR A 1 126 ? -29.536 11.715 -20.875 1.00 37.22 126 THR A N 1
ATOM 985 C CA . THR A 1 126 ? -29.541 10.895 -22.083 1.00 37.22 126 THR A CA 1
ATOM 986 C C . THR A 1 126 ? -28.569 9.758 -21.804 1.00 37.22 126 THR A C 1
ATOM 988 O O . THR A 1 126 ? -27.373 9.995 -21.640 1.00 37.22 126 THR A O 1
ATOM 991 N N . SER A 1 127 ? -29.091 8.545 -21.651 1.00 41.25 127 SER A N 1
ATOM 992 C CA . SER A 1 127 ? -28.302 7.325 -21.528 1.00 41.25 127 SER A CA 1
ATOM 993 C C . SER A 1 127 ? -27.372 7.230 -22.736 1.00 41.25 127 SER A C 1
ATOM 995 O O . SER A 1 127 ? -27.818 6.897 -23.835 1.00 41.25 127 SER A O 1
ATOM 997 N N . LEU A 1 128 ? -26.098 7.574 -22.547 1.00 39.38 128 LEU A N 1
ATOM 998 C CA . LEU A 1 128 ? -25.057 7.245 -23.510 1.00 39.38 128 LEU A CA 1
ATOM 999 C C . LEU A 1 128 ? -24.946 5.713 -23.526 1.00 39.38 128 LEU A C 1
ATOM 1001 O O . LEU A 1 128 ? -24.921 5.106 -22.451 1.00 39.38 128 LEU A O 1
ATOM 1005 N N . PRO A 1 129 ? -24.962 5.076 -24.707 1.00 37.78 129 PRO A N 1
ATOM 1006 C CA . PRO A 1 129 ? -24.884 3.629 -24.796 1.00 37.78 129 PRO A CA 1
ATOM 1007 C C . PRO A 1 129 ? -23.568 3.156 -24.178 1.00 37.78 129 PRO A C 1
ATOM 1009 O O . PRO A 1 129 ? -22.523 3.785 -24.347 1.00 37.78 129 PRO A O 1
ATOM 1012 N N . ALA A 1 130 ? -23.660 2.053 -23.437 1.00 43.06 130 ALA A N 1
ATOM 1013 C CA . ALA A 1 130 ? -22.559 1.364 -22.785 1.00 43.06 130 ALA A CA 1
ATOM 1014 C C . ALA A 1 130 ? -21.650 0.682 -23.821 1.00 43.06 130 ALA A C 1
ATOM 1016 O O . ALA A 1 130 ? -21.546 -0.536 -23.851 1.00 43.06 130 ALA A O 1
ATOM 1017 N N . ASP A 1 131 ? -21.008 1.472 -24.676 1.00 44.34 131 ASP A N 1
ATOM 1018 C CA . ASP A 1 131 ? -19.996 1.012 -25.620 1.00 44.34 131 ASP A CA 1
ATOM 1019 C C . ASP A 1 131 ? -18.711 1.810 -25.390 1.00 44.34 131 ASP A C 1
ATOM 1021 O O . ASP A 1 131 ? -18.370 2.734 -26.128 1.00 44.34 131 ASP A O 1
ATOM 1025 N N . THR A 1 132 ? -17.962 1.436 -24.357 1.00 39.09 132 THR A N 1
ATOM 1026 C CA . THR A 1 132 ? -16.553 1.823 -24.231 1.00 39.09 132 THR A CA 1
ATOM 1027 C C . THR A 1 132 ? -15.694 0.581 -24.089 1.00 39.09 132 THR A C 1
ATOM 1029 O O . THR A 1 132 ? -15.296 0.146 -23.010 1.00 39.09 132 THR A O 1
ATOM 1032 N N . ASN A 1 133 ? -15.356 0.030 -25.253 1.00 41.84 133 ASN A N 1
ATOM 1033 C CA . ASN A 1 133 ? -14.127 -0.723 -25.434 1.00 41.84 133 ASN A CA 1
ATOM 1034 C C . ASN A 1 133 ? -12.941 0.220 -25.159 1.00 41.84 133 ASN A C 1
ATOM 1036 O O . ASN A 1 133 ? -12.453 0.897 -26.061 1.00 41.84 133 ASN A O 1
ATOM 1040 N N . GLY A 1 134 ? -12.495 0.270 -23.903 1.00 43.22 134 GLY A N 1
ATOM 1041 C CA . GLY A 1 134 ? -11.267 0.945 -23.481 1.00 43.22 134 GLY A CA 1
ATOM 1042 C C . GLY A 1 134 ? -11.475 2.241 -22.688 1.00 43.22 134 GLY A C 1
ATOM 1043 O O . GLY A 1 134 ? -12.331 3.057 -23.004 1.00 43.22 134 GLY A O 1
ATOM 1044 N N . ASN A 1 135 ? -10.599 2.423 -21.694 1.00 38.81 135 ASN A N 1
ATOM 1045 C CA . ASN A 1 135 ? -10.443 3.547 -20.760 1.00 38.81 135 ASN A CA 1
ATOM 1046 C C . ASN A 1 135 ? -11.439 3.653 -19.596 1.00 38.81 135 ASN A C 1
ATOM 1048 O O . ASN A 1 135 ? -12.444 4.343 -19.687 1.00 38.81 135 ASN A O 1
ATOM 1052 N N . GLY A 1 136 ? -11.060 3.044 -18.462 1.00 47.69 136 GLY A N 1
ATOM 1053 C CA . GLY A 1 136 ? -10.804 3.696 -17.158 1.00 47.69 136 GLY A CA 1
ATOM 1054 C C . GLY A 1 136 ? -11.797 4.696 -16.548 1.00 47.69 136 GLY A C 1
ATOM 1055 O O . GLY A 1 136 ? -11.471 5.290 -15.523 1.00 47.69 136 GLY A O 1
ATOM 1056 N N . SER A 1 137 ? -12.973 4.909 -17.129 1.00 48.34 137 SER A N 1
ATOM 1057 C CA . SER A 1 137 ? -14.028 5.721 -16.538 1.00 48.34 137 SER A CA 1
ATOM 1058 C C . SER A 1 137 ? -14.607 4.939 -15.371 1.00 48.34 137 SER A C 1
ATOM 1060 O O . SER A 1 137 ? -15.283 3.932 -15.573 1.00 48.34 137 SER A O 1
ATOM 1062 N N . VAL A 1 138 ? -14.334 5.394 -14.148 1.00 57.34 138 VAL A N 1
ATOM 1063 C CA . VAL A 1 138 ? -15.117 4.978 -12.985 1.00 57.34 138 VAL A CA 1
ATOM 1064 C C . VAL A 1 138 ? -16.558 5.357 -13.302 1.00 57.34 138 VAL A C 1
ATOM 1066 O O . VAL A 1 138 ? -16.844 6.522 -13.581 1.00 57.34 138 VAL A O 1
ATOM 1069 N N . ASP A 1 139 ? -17.440 4.365 -13.354 1.00 68.62 139 ASP A N 1
ATOM 1070 C CA . ASP A 1 139 ? -18.870 4.591 -13.527 1.00 68.62 139 ASP A CA 1
ATOM 1071 C C . ASP A 1 139 ? -19.337 5.617 -12.480 1.00 68.62 139 ASP A C 1
ATOM 1073 O O . ASP A 1 139 ? -18.972 5.510 -11.304 1.00 68.62 139 ASP A O 1
ATOM 1077 N N . ARG A 1 140 ? -20.091 6.643 -12.894 1.00 74.44 140 ARG A N 1
ATOM 1078 C CA . ARG A 1 140 ? -20.527 7.734 -12.000 1.00 74.44 140 ARG A CA 1
ATOM 1079 C C . ARG A 1 140 ? -21.223 7.166 -10.766 1.00 74.44 140 ARG A C 1
ATOM 1081 O O . ARG A 1 140 ? -20.995 7.631 -9.652 1.00 74.44 140 ARG A O 1
ATOM 1088 N N . ASP A 1 141 ? -21.994 6.104 -10.959 1.00 76.38 141 ASP A N 1
ATOM 1089 C CA . ASP A 1 141 ? -22.723 5.445 -9.886 1.00 76.38 141 ASP A CA 1
ATOM 1090 C C . ASP A 1 141 ? -21.767 4.763 -8.887 1.00 76.38 141 ASP A C 1
ATOM 1092 O O . ASP A 1 141 ? -22.061 4.698 -7.694 1.00 76.38 141 ASP A O 1
ATOM 1096 N N . GLN A 1 142 ? -20.594 4.286 -9.323 1.00 75.56 142 GLN A N 1
ATOM 1097 C CA . GLN A 1 142 ? -19.557 3.764 -8.423 1.00 75.56 142 GLN A CA 1
ATOM 1098 C C . GLN A 1 142 ? -18.825 4.862 -7.665 1.00 75.56 142 GLN A C 1
ATOM 1100 O O . GLN A 1 142 ? -18.547 4.697 -6.477 1.00 75.56 142 GLN A O 1
ATOM 1105 N N . TYR A 1 143 ? -18.543 5.982 -8.329 1.00 78.25 143 TYR A N 1
ATOM 1106 C CA . TYR A 1 143 ? -17.987 7.163 -7.675 1.00 78.25 143 TYR A CA 1
ATOM 1107 C C . TYR A 1 143 ? -18.913 7.636 -6.543 1.00 78.25 143 TYR A C 1
ATOM 1109 O O . TYR A 1 143 ? -18.468 7.809 -5.407 1.00 78.25 143 TYR A O 1
ATOM 1117 N N . GLU A 1 144 ? -20.215 7.762 -6.821 1.00 81.25 144 GLU A N 1
ATOM 1118 C CA . GLU A 1 144 ? -21.222 8.154 -5.830 1.00 81.25 144 GLU A CA 1
ATOM 1119 C C . GLU A 1 144 ? -21.361 7.113 -4.710 1.00 81.25 144 GLU A C 1
ATOM 1121 O O . GLU A 1 144 ? -21.348 7.475 -3.534 1.00 81.25 144 GLU A O 1
ATOM 1126 N N . LYS A 1 145 ? -21.405 5.812 -5.035 1.00 81.19 145 LYS A N 1
ATOM 1127 C CA . LYS A 1 145 ? -21.413 4.735 -4.026 1.00 81.19 145 LYS A CA 1
ATOM 1128 C C . LYS A 1 145 ? -20.194 4.792 -3.108 1.00 81.19 145 LYS A C 1
ATOM 1130 O O . LYS A 1 145 ? -20.346 4.594 -1.903 1.00 81.19 145 LYS A O 1
ATOM 1135 N N . HIS A 1 146 ? -19.003 5.059 -3.650 1.00 82.50 146 HIS A N 1
ATOM 1136 C CA . HIS A 1 146 ? -17.795 5.193 -2.841 1.00 82.50 146 HIS A CA 1
ATOM 1137 C C . HIS A 1 146 ? -17.894 6.411 -1.919 1.00 82.50 146 HIS A C 1
ATOM 1139 O O . HIS A 1 146 ? -17.711 6.284 -0.707 1.00 82.50 146 HIS A O 1
ATOM 1145 N N . LEU A 1 147 ? -18.246 7.570 -2.482 1.00 83.06 147 LEU A N 1
ATOM 1146 C CA . LEU A 1 147 ? -18.369 8.824 -1.745 1.00 83.06 147 LEU A CA 1
ATOM 1147 C C . LEU A 1 147 ? -19.347 8.699 -0.567 1.00 83.06 147 LEU A C 1
ATOM 1149 O O . LEU A 1 147 ? -19.019 9.116 0.542 1.00 83.06 147 LEU A O 1
ATOM 1153 N N . MET A 1 148 ? -20.495 8.051 -0.784 1.00 83.25 148 MET A N 1
ATOM 1154 C CA . MET A 1 148 ? -21.542 7.872 0.230 1.00 83.25 148 MET A CA 1
ATOM 1155 C C . MET A 1 148 ? -21.235 6.770 1.257 1.00 83.25 148 MET A C 1
ATOM 1157 O O . MET A 1 148 ? -21.839 6.748 2.328 1.00 83.25 148 MET A O 1
ATOM 1161 N N . ASN A 1 149 ? -20.316 5.845 0.961 1.00 85.00 149 ASN A N 1
ATOM 1162 C CA . ASN A 1 149 ? -19.975 4.746 1.862 1.00 85.00 149 ASN A CA 1
ATOM 1163 C C . ASN A 1 149 ? -18.612 4.957 2.524 1.00 85.00 149 ASN A C 1
ATOM 1165 O O . ASN A 1 149 ? -17.581 4.501 2.038 1.00 85.00 149 ASN A O 1
ATOM 1169 N N . GLU A 1 150 ? -18.624 5.585 3.693 1.00 83.81 150 GLU A N 1
ATOM 1170 C CA . GLU A 1 150 ? -17.460 5.830 4.554 1.00 83.81 150 GLU A CA 1
ATOM 1171 C C . GLU A 1 150 ? -16.727 4.577 5.055 1.00 83.81 150 GLU A C 1
ATOM 1173 O O . GLU A 1 150 ? -15.621 4.678 5.588 1.00 83.81 150 GLU A O 1
ATOM 1178 N N . LYS A 1 151 ? -17.309 3.385 4.901 1.00 85.69 151 LYS A N 1
ATOM 1179 C CA . LYS A 1 151 ? -16.669 2.124 5.305 1.00 85.69 151 LYS A CA 1
ATOM 1180 C C . LYS A 1 151 ? -15.797 1.523 4.207 1.00 85.69 151 LYS A C 1
ATOM 1182 O O . LYS A 1 151 ? -15.045 0.594 4.487 1.00 85.69 151 LYS A O 1
ATOM 1187 N N . VAL A 1 152 ? -15.907 2.035 2.984 1.00 86.75 152 VAL A N 1
ATOM 1188 C CA . VAL A 1 152 ? -15.095 1.611 1.843 1.00 86.75 152 VAL A CA 1
ATOM 1189 C C . VAL A 1 152 ? -13.913 2.559 1.694 1.00 86.75 152 VAL A C 1
ATOM 1191 O O . VAL A 1 152 ? -13.993 3.742 2.029 1.00 86.75 152 VAL A O 1
ATOM 1194 N N . VAL A 1 153 ? -12.802 2.009 1.222 1.00 90.25 153 VAL A N 1
ATOM 1195 C CA . VAL A 1 153 ? -11.587 2.755 0.933 1.00 90.25 153 VAL A CA 1
ATOM 1196 C C . VAL A 1 153 ? -11.038 2.302 -0.411 1.00 90.25 153 VAL A C 1
ATOM 1198 O O . VAL A 1 153 ? -10.962 1.099 -0.676 1.00 90.25 153 VAL A O 1
ATOM 1201 N N . LEU A 1 154 ? -10.650 3.253 -1.260 1.00 90.31 154 LEU A N 1
ATOM 1202 C CA . LEU A 1 154 ? -10.044 2.929 -2.548 1.00 90.31 154 LEU A CA 1
ATOM 1203 C C . LEU A 1 154 ? -8.528 2.758 -2.407 1.00 90.31 154 LEU A C 1
ATOM 1205 O O . LEU A 1 154 ? -7.806 3.688 -2.034 1.00 90.31 154 LEU A O 1
ATOM 1209 N N . LEU A 1 155 ? -8.041 1.560 -2.730 1.00 91.56 155 LEU A N 1
ATOM 1210 C CA . LEU A 1 155 ? -6.614 1.269 -2.813 1.00 91.56 155 LEU A CA 1
ATOM 1211 C C . LEU A 1 155 ? -6.101 1.599 -4.219 1.00 91.56 155 LEU A C 1
ATOM 1213 O O . LEU A 1 155 ? -6.798 1.408 -5.213 1.00 91.56 155 LEU A O 1
ATOM 1217 N N . GLY A 1 156 ? -4.861 2.079 -4.301 1.00 89.56 156 GLY A N 1
ATOM 1218 C CA . GLY A 1 156 ? -4.149 2.259 -5.562 1.00 89.56 156 GLY A CA 1
ATOM 1219 C C . GLY A 1 156 ? -3.785 0.922 -6.199 1.00 89.56 156 GLY A C 1
ATOM 1220 O O . GLY A 1 156 ? -4.340 -0.118 -5.867 1.00 89.56 156 GLY A O 1
ATOM 1221 N N . ALA A 1 157 ? -2.811 0.916 -7.108 1.00 87.12 157 ALA A N 1
ATOM 1222 C CA . ALA A 1 157 ? -2.357 -0.336 -7.715 1.00 87.12 157 ALA A CA 1
ATOM 1223 C C . ALA A 1 157 ? -1.805 -1.301 -6.644 1.00 87.12 157 ALA A C 1
ATOM 1225 O O . ALA A 1 157 ? -0.707 -1.076 -6.128 1.00 87.12 157 ALA A O 1
ATOM 1226 N N . VAL A 1 158 ? -2.552 -2.370 -6.351 1.00 89.38 158 VAL A N 1
ATOM 1227 C CA . VAL A 1 158 ? -2.201 -3.412 -5.375 1.00 89.38 158 VAL A CA 1
ATOM 1228 C C . VAL A 1 158 ? -1.534 -4.593 -6.077 1.00 89.38 158 VAL A C 1
ATOM 1230 O O . VAL A 1 158 ? -1.958 -5.003 -7.157 1.00 89.38 158 VAL A O 1
ATOM 1233 N N . HIS A 1 159 ? -0.487 -5.153 -5.472 1.00 91.06 159 HIS A N 1
ATOM 1234 C CA . HIS A 1 159 ? 0.160 -6.354 -5.991 1.00 91.06 159 HIS A CA 1
ATOM 1235 C C . HIS A 1 159 ? -0.749 -7.588 -5.862 1.00 91.06 159 HIS A C 1
ATOM 1237 O O . HIS A 1 159 ? -1.484 -7.727 -4.884 1.00 91.06 159 HIS A O 1
ATOM 1243 N N . SER A 1 160 ? -0.675 -8.524 -6.812 1.00 89.44 160 SER A N 1
ATOM 1244 C CA . SER A 1 160 ? -1.548 -9.708 -6.858 1.00 89.44 160 SER A CA 1
ATOM 1245 C C . SER A 1 160 ? -1.455 -10.588 -5.604 1.00 89.44 160 SER A C 1
ATOM 1247 O O . SER A 1 160 ? -2.476 -11.099 -5.146 1.00 89.44 160 SER A O 1
ATOM 1249 N N . SER A 1 161 ? -0.268 -10.720 -5.000 1.00 91.31 161 SER A N 1
ATOM 1250 C CA . SER A 1 161 ? -0.105 -11.455 -3.734 1.00 91.31 161 SER A CA 1
ATOM 1251 C C . SER A 1 161 ? -0.860 -10.793 -2.575 1.00 91.31 161 SER A C 1
ATOM 1253 O O . SER A 1 161 ? -1.498 -11.482 -1.782 1.00 91.31 161 SER A O 1
ATOM 1255 N N . THR A 1 162 ? -0.892 -9.461 -2.522 1.00 92.75 162 THR A N 1
ATOM 1256 C CA . THR A 1 162 ? -1.686 -8.723 -1.532 1.00 92.75 162 THR A CA 1
ATOM 1257 C C . THR A 1 162 ? -3.186 -8.792 -1.831 1.00 92.75 162 THR A C 1
ATOM 1259 O O . THR A 1 162 ? -3.985 -8.948 -0.907 1.00 92.75 162 THR A O 1
ATOM 1262 N N . VAL A 1 163 ? -3.590 -8.779 -3.109 1.00 91.44 163 VAL A N 1
ATOM 1263 C CA . VAL A 1 163 ? -4.988 -9.029 -3.520 1.00 91.44 163 VAL A CA 1
ATOM 1264 C C . VAL A 1 163 ? -5.459 -10.410 -3.054 1.00 91.44 163 VAL A C 1
ATOM 1266 O O . VAL A 1 163 ? -6.569 -10.529 -2.539 1.00 91.44 163 VAL A O 1
ATOM 1269 N N . ALA A 1 164 ? -4.621 -11.445 -3.170 1.00 91.00 164 ALA A N 1
ATOM 1270 C CA . ALA A 1 164 ? -4.960 -12.793 -2.714 1.00 91.00 164 ALA A CA 1
ATOM 1271 C C . ALA A 1 164 ? -5.261 -12.840 -1.204 1.00 91.00 164 ALA A C 1
ATOM 1273 O O . ALA A 1 164 ? -6.226 -13.486 -0.790 1.00 91.00 164 ALA A O 1
ATOM 1274 N N . ILE A 1 165 ? -4.494 -12.104 -0.393 1.00 94.38 165 ILE A N 1
ATOM 1275 C CA . ILE A 1 165 ? -4.732 -11.971 1.052 1.00 94.38 165 ILE A CA 1
ATOM 1276 C C . ILE A 1 165 ? -6.052 -11.241 1.317 1.00 94.38 165 ILE A C 1
ATOM 1278 O O . ILE A 1 165 ? -6.902 -11.751 2.045 1.00 94.38 165 ILE A O 1
ATOM 1282 N N . LEU A 1 166 ? -6.270 -10.081 0.689 1.00 93.69 166 LEU A N 1
ATOM 1283 C CA . LEU A 1 166 ? -7.510 -9.308 0.844 1.00 93.69 166 LEU A CA 1
ATOM 1284 C C . LEU A 1 166 ? -8.748 -10.136 0.464 1.00 93.69 166 LEU A C 1
ATOM 1286 O O . LEU A 1 166 ? -9.753 -10.110 1.177 1.00 93.69 166 LEU A O 1
ATOM 1290 N N . LYS A 1 167 ? -8.659 -10.917 -0.619 1.00 92.06 167 LYS A N 1
ATOM 1291 C CA . LYS A 1 167 ? -9.720 -11.824 -1.072 1.00 92.06 167 LYS A CA 1
ATOM 1292 C C . LYS A 1 167 ? -9.981 -12.940 -0.064 1.00 92.06 167 LYS A C 1
ATOM 1294 O O . LYS A 1 167 ? -11.132 -13.151 0.309 1.00 92.06 167 LYS A O 1
ATOM 1299 N N . ARG A 1 168 ? -8.931 -13.619 0.417 1.00 92.75 168 ARG A N 1
ATOM 1300 C CA . ARG A 1 168 ? -9.035 -14.681 1.437 1.00 92.75 168 ARG A CA 1
ATOM 1301 C C . ARG A 1 168 ? -9.685 -14.175 2.723 1.00 92.75 168 ARG A C 1
ATOM 1303 O O . ARG A 1 168 ? -10.464 -14.891 3.342 1.00 92.75 168 ARG A O 1
ATOM 1310 N N . LEU A 1 169 ? -9.372 -12.945 3.111 1.00 95.25 169 LEU A N 1
ATOM 1311 C CA . LEU A 1 169 ? -9.910 -12.308 4.307 1.00 95.25 169 LEU A CA 1
ATOM 1312 C C . LEU A 1 169 ? -11.332 -11.745 4.128 1.00 95.25 169 LEU A C 1
ATOM 1314 O O . LEU A 1 169 ? -11.897 -11.251 5.101 1.00 95.25 169 LEU A O 1
ATOM 1318 N N . GLY A 1 170 ? -11.913 -11.809 2.923 1.00 93.00 170 GLY A N 1
ATOM 1319 C CA . GLY A 1 170 ? -13.250 -11.277 2.640 1.00 93.00 170 GLY A CA 1
ATOM 1320 C C . GLY A 1 170 ? -13.322 -9.748 2.684 1.00 93.00 170 GLY A C 1
ATOM 1321 O O . GLY A 1 170 ? -14.356 -9.193 3.042 1.00 93.00 170 GLY A O 1
ATOM 1322 N N . LEU A 1 171 ? -12.216 -9.068 2.366 1.00 91.88 171 LEU A N 1
ATOM 1323 C CA . LEU A 1 171 ? -12.067 -7.611 2.478 1.00 91.88 171 LEU A CA 1
ATOM 1324 C C . LEU A 1 171 ? -12.224 -6.873 1.141 1.00 91.88 171 LEU A C 1
ATOM 1326 O O . LEU A 1 171 ? -12.118 -5.650 1.105 1.00 91.88 171 LEU A O 1
ATOM 1330 N N . LEU A 1 172 ? -12.445 -7.602 0.045 1.00 89.69 172 LEU A N 1
ATOM 1331 C CA . LEU A 1 172 ? -12.715 -7.023 -1.268 1.00 89.69 172 LEU A CA 1
ATOM 1332 C C . LEU A 1 172 ? -14.220 -6.936 -1.500 1.00 89.69 172 LEU A C 1
ATOM 1334 O O . LEU A 1 172 ? -14.930 -7.937 -1.408 1.00 89.69 172 LEU A O 1
ATOM 1338 N N . ASP A 1 173 ? -14.689 -5.746 -1.856 1.00 84.31 173 ASP A N 1
ATOM 1339 C CA . ASP A 1 173 ? -16.064 -5.544 -2.285 1.00 84.31 173 ASP A CA 1
ATOM 1340 C C . ASP A 1 173 ? -16.192 -5.855 -3.783 1.00 84.31 173 ASP A C 1
ATOM 1342 O O . ASP A 1 173 ? -15.741 -5.096 -4.641 1.00 84.31 173 ASP A O 1
ATOM 1346 N N . SER A 1 174 ? -16.815 -6.993 -4.095 1.00 77.62 174 SER A N 1
ATOM 1347 C CA . SER A 1 174 ? -17.063 -7.440 -5.475 1.00 77.62 174 SER A CA 1
ATOM 1348 C C . SER A 1 174 ? -17.997 -6.526 -6.281 1.00 77.62 174 SER A C 1
ATOM 1350 O O . SER A 1 174 ? -18.086 -6.673 -7.496 1.00 77.62 174 SER A O 1
ATOM 1352 N N . SER A 1 175 ? -18.692 -5.583 -5.633 1.00 73.06 175 SER A N 1
ATOM 1353 C CA . SER A 1 175 ? -19.565 -4.623 -6.316 1.00 73.06 175 SER A CA 1
ATOM 1354 C C . SER A 1 175 ? -18.815 -3.444 -6.953 1.00 73.06 175 SER A C 1
ATOM 1356 O O . SER A 1 175 ? -19.396 -2.737 -7.781 1.00 73.06 175 SER A O 1
ATOM 1358 N N . PHE A 1 176 ? -17.535 -3.243 -6.611 1.00 70.44 176 PHE A N 1
ATOM 1359 C CA . PHE A 1 176 ? -16.672 -2.219 -7.207 1.00 70.44 176 PHE A CA 1
ATOM 1360 C C . PHE A 1 176 ? -15.867 -2.775 -8.391 1.00 70.44 176 PHE A C 1
ATOM 1362 O O . PHE A 1 176 ? -15.267 -3.851 -8.314 1.00 70.44 176 PHE A O 1
ATOM 1369 N N . VAL A 1 177 ? -15.824 -2.017 -9.494 1.00 65.06 177 VAL A N 1
ATOM 1370 C CA . VAL A 1 177 ? -15.019 -2.365 -10.677 1.00 65.06 177 VAL A CA 1
ATOM 1371 C C . VAL A 1 177 ? -13.534 -2.189 -10.356 1.00 65.06 177 VAL A C 1
ATOM 1373 O O . VAL A 1 177 ? -13.140 -1.277 -9.634 1.00 65.06 177 VAL A O 1
ATOM 1376 N N . GLY A 1 178 ? -12.700 -3.070 -10.910 1.00 66.50 178 GLY A N 1
ATOM 1377 C CA . GLY A 1 178 ? -11.242 -3.025 -10.757 1.00 66.50 178 GLY A CA 1
ATOM 1378 C C . GLY A 1 178 ? -10.665 -4.099 -9.836 1.00 66.50 178 GLY A C 1
ATOM 1379 O O . GLY A 1 178 ? -9.471 -4.364 -9.915 1.00 66.50 178 GLY A O 1
ATOM 1380 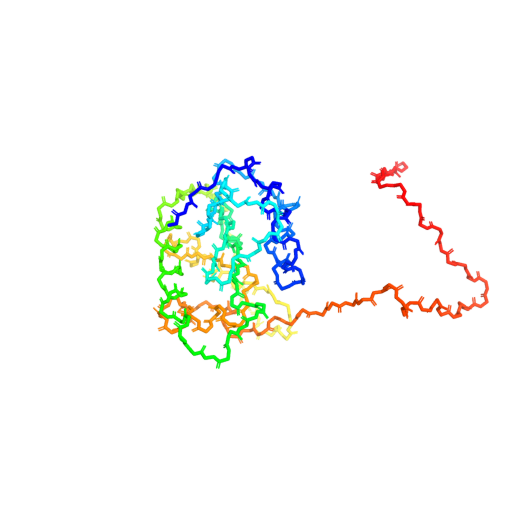N N . SER A 1 179 ? -11.497 -4.776 -9.039 1.00 64.19 179 SER A N 1
ATOM 1381 C CA . SER A 1 179 ? -11.079 -5.911 -8.198 1.00 64.19 179 SER A CA 1
ATOM 1382 C C . SER A 1 179 ? -10.523 -7.095 -9.006 1.00 64.19 179 SER A C 1
ATOM 1384 O O . SER A 1 179 ? -9.606 -7.769 -8.540 1.00 64.19 179 SER A O 1
ATOM 1386 N N . ASP A 1 180 ? -11.008 -7.285 -10.237 1.00 67.69 180 ASP A N 1
ATOM 1387 C CA . ASP A 1 180 ? -10.607 -8.372 -11.141 1.00 67.69 180 ASP A CA 1
ATOM 1388 C C . ASP A 1 180 ? -9.873 -7.886 -12.411 1.00 67.69 180 ASP A C 1
ATOM 1390 O O . ASP A 1 180 ? -9.695 -8.650 -13.361 1.00 67.69 180 ASP A O 1
ATOM 1394 N N . ILE A 1 181 ? -9.434 -6.619 -12.462 1.00 72.38 181 ILE A N 1
ATOM 1395 C CA . ILE A 1 181 ? -8.720 -6.076 -13.631 1.00 72.38 181 ILE A CA 1
ATOM 1396 C C . ILE A 1 181 ? -7.207 -6.136 -13.377 1.00 72.38 181 ILE A C 1
ATOM 1398 O O . ILE A 1 181 ? -6.693 -5.368 -12.560 1.00 72.38 181 ILE A O 1
ATOM 1402 N N . PRO A 1 182 ? -6.452 -7.007 -14.074 1.00 76.19 182 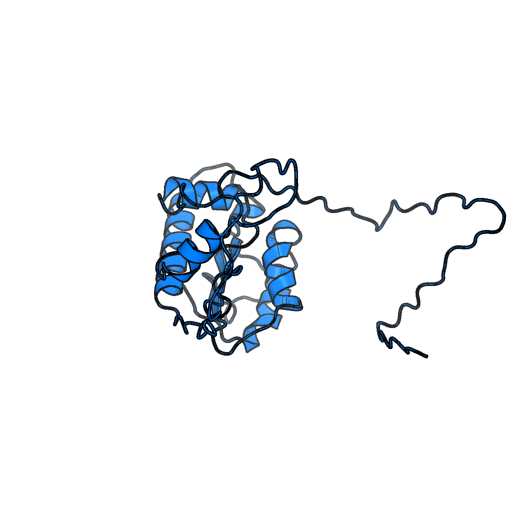PRO A N 1
ATOM 1403 C CA . PRO A 1 182 ? -5.011 -7.079 -13.892 1.00 76.19 182 PRO A CA 1
ATOM 1404 C C . PRO A 1 182 ? -4.336 -5.809 -14.421 1.00 76.19 182 PRO A C 1
ATOM 1406 O O . PRO A 1 182 ? -4.436 -5.475 -15.601 1.00 76.19 182 PRO A O 1
ATOM 1409 N N . TYR A 1 183 ? -3.590 -5.126 -13.554 1.00 74.75 183 TYR A N 1
ATOM 1410 C CA . TYR A 1 183 ? -2.735 -4.005 -13.936 1.00 74.75 183 TYR A CA 1
ATOM 1411 C C . TYR A 1 183 ? -1.291 -4.482 -14.119 1.00 74.75 183 TYR A C 1
ATOM 1413 O O . TYR A 1 183 ? -0.582 -4.747 -13.145 1.00 74.75 183 TYR A O 1
ATOM 1421 N N . GLN A 1 184 ? -0.849 -4.603 -15.371 1.00 78.31 184 GLN A N 1
ATOM 1422 C CA . GLN A 1 184 ? 0.518 -5.012 -15.694 1.00 78.31 184 GLN A CA 1
ATOM 1423 C C . GLN A 1 184 ? 1.451 -3.797 -15.727 1.00 78.31 184 GLN A C 1
ATOM 1425 O O . GLN A 1 184 ? 1.197 -2.815 -16.423 1.00 78.31 184 GLN A O 1
ATOM 1430 N N . LYS A 1 185 ? 2.548 -3.872 -14.968 1.00 73.00 185 LYS A N 1
ATOM 1431 C CA . LYS A 1 185 ? 3.612 -2.862 -14.957 1.00 73.00 185 LYS A CA 1
ATOM 1432 C C . LYS A 1 185 ? 4.812 -3.409 -15.721 1.00 73.00 185 LYS A C 1
ATOM 1434 O O . LYS A 1 185 ? 5.357 -4.438 -15.335 1.00 73.00 185 LYS A O 1
ATOM 1439 N N . TYR A 1 186 ? 5.242 -2.697 -16.757 1.00 76.00 186 TYR A N 1
ATOM 1440 C CA . TYR A 1 186 ? 6.482 -2.990 -17.473 1.00 76.00 186 TYR A CA 1
ATOM 1441 C C . TYR A 1 186 ? 7.563 -2.018 -17.027 1.00 76.00 186 TYR A C 1
ATOM 1443 O O . TYR A 1 186 ? 7.340 -0.807 -16.974 1.00 76.00 186 TYR A O 1
ATOM 1451 N N . ILE A 1 187 ? 8.730 -2.552 -16.684 1.00 72.00 187 ILE A N 1
ATOM 1452 C CA . ILE A 1 187 ? 9.874 -1.766 -16.235 1.00 72.00 187 ILE A CA 1
ATOM 1453 C C . ILE A 1 187 ? 11.018 -2.097 -17.165 1.00 72.00 187 ILE A C 1
ATOM 1455 O O . ILE A 1 187 ? 11.427 -3.249 -17.280 1.00 72.00 187 ILE A O 1
ATOM 1459 N N . PHE A 1 188 ? 11.504 -1.068 -17.839 1.00 74.56 188 PHE A N 1
ATOM 1460 C CA . PHE A 1 188 ? 12.583 -1.188 -18.797 1.00 74.56 188 PHE A CA 1
ATOM 1461 C C . PHE A 1 188 ? 13.877 -0.752 -18.123 1.00 74.56 188 PHE A C 1
ATOM 1463 O O . PHE A 1 188 ? 13.976 0.376 -17.631 1.00 74.56 188 PHE A O 1
ATOM 1470 N N . ASP A 1 189 ? 14.863 -1.644 -18.090 1.00 69.81 189 ASP A N 1
ATOM 1471 C CA . ASP A 1 189 ? 16.221 -1.273 -17.718 1.00 69.81 189 ASP A CA 1
ATOM 1472 C C . ASP A 1 189 ? 16.912 -0.659 -18.935 1.00 69.81 189 ASP A C 1
ATOM 1474 O O . ASP A 1 189 ? 17.332 -1.348 -19.859 1.00 69.81 189 ASP A O 1
ATOM 1478 N N . LEU A 1 190 ? 16.986 0.668 -18.948 1.00 72.44 190 LEU A N 1
ATOM 1479 C CA . LEU A 1 190 ? 17.566 1.421 -20.057 1.00 72.44 190 LEU A CA 1
ATOM 1480 C C . LEU A 1 190 ? 19.078 1.641 -19.901 1.00 72.44 190 LEU A C 1
ATOM 1482 O O . LEU A 1 190 ? 19.665 2.359 -20.707 1.00 72.44 190 LEU A O 1
ATOM 1486 N N . ARG A 1 191 ? 19.719 1.072 -18.868 1.00 69.69 191 ARG A N 1
ATOM 1487 C CA . ARG A 1 191 ? 21.132 1.352 -18.558 1.00 69.69 191 ARG A CA 1
ATOM 1488 C C . ARG A 1 191 ? 22.099 0.833 -19.621 1.00 69.69 191 ARG A C 1
ATOM 1490 O O . ARG A 1 191 ? 23.131 1.464 -19.815 1.00 69.69 191 ARG A O 1
ATOM 1497 N N . ASN A 1 192 ? 21.764 -0.268 -20.299 1.00 57.94 192 ASN A N 1
ATOM 1498 C CA . ASN A 1 192 ? 22.702 -0.959 -21.191 1.00 57.94 192 ASN A CA 1
ATOM 1499 C C . ASN A 1 192 ? 22.218 -1.142 -22.644 1.00 57.94 192 ASN A C 1
ATOM 1501 O O . ASN A 1 192 ? 23.050 -1.444 -23.492 1.00 57.94 192 ASN A O 1
ATOM 1505 N N . ASP A 1 193 ? 20.935 -0.911 -22.958 1.00 56.53 193 ASP A N 1
ATOM 1506 C CA . ASP A 1 193 ? 20.344 -1.383 -24.229 1.00 56.53 193 ASP A CA 1
ATOM 1507 C C . ASP A 1 193 ? 19.615 -0.317 -25.066 1.00 56.53 193 ASP A C 1
ATOM 1509 O O . ASP A 1 193 ? 18.998 -0.634 -26.085 1.00 56.53 193 ASP A O 1
ATOM 1513 N N . VAL A 1 194 ? 19.693 0.969 -24.703 1.00 62.56 194 VAL A N 1
ATOM 1514 C CA . VAL A 1 194 ? 19.184 2.033 -25.587 1.00 62.56 194 VAL A CA 1
ATOM 1515 C C . VAL A 1 194 ? 20.256 2.387 -26.605 1.00 62.56 194 VAL A C 1
ATOM 1517 O O . VAL A 1 194 ? 20.989 3.362 -26.451 1.00 62.56 194 VAL A O 1
ATOM 1520 N N . VAL A 1 195 ? 20.349 1.588 -27.665 1.00 64.12 195 VAL A N 1
ATOM 1521 C CA . VAL A 1 195 ? 21.083 1.991 -28.865 1.00 64.12 195 VAL A CA 1
ATOM 1522 C C . VAL A 1 195 ? 20.231 3.044 -29.578 1.00 64.12 195 VAL A C 1
ATOM 1524 O O . VAL A 1 195 ? 19.103 2.735 -29.973 1.00 64.12 195 VAL A O 1
ATOM 1527 N N . PRO A 1 196 ? 20.712 4.289 -29.745 1.00 68.00 196 PRO A N 1
ATOM 1528 C CA . PRO A 1 196 ? 19.991 5.278 -30.530 1.00 68.00 196 PRO A CA 1
ATOM 1529 C C . PRO A 1 196 ? 19.816 4.736 -31.949 1.00 68.00 196 PRO A C 1
ATOM 1531 O O . PRO A 1 196 ? 20.795 4.399 -32.617 1.00 68.00 196 PRO A O 1
ATOM 1534 N N . GLY A 1 197 ? 18.569 4.619 -32.401 1.00 70.75 197 GLY A N 1
ATOM 1535 C CA . GLY A 1 197 ? 18.288 4.260 -33.785 1.00 70.75 197 GLY A CA 1
ATOM 1536 C C . GLY A 1 197 ? 18.904 5.276 -34.753 1.00 70.75 197 GLY A C 1
ATOM 1537 O O . GLY A 1 197 ? 19.097 6.447 -34.425 1.00 70.75 197 GLY A O 1
ATOM 1538 N N . SER A 1 198 ? 19.206 4.853 -35.979 1.00 79.81 198 SER A N 1
ATOM 1539 C CA . SER A 1 198 ? 19.577 5.804 -37.027 1.00 79.81 198 SER A CA 1
ATOM 1540 C C . SER A 1 198 ? 18.391 6.725 -37.320 1.00 79.81 198 SER A C 1
ATOM 1542 O O . SER A 1 198 ? 17.303 6.246 -37.648 1.00 79.81 198 SER A O 1
ATOM 1544 N N . LEU A 1 199 ? 18.597 8.037 -37.224 1.00 79.31 199 LEU A N 1
ATOM 1545 C CA . LEU A 1 199 ? 17.586 9.013 -37.618 1.00 79.31 199 LEU A CA 1
ATOM 1546 C C . LEU A 1 199 ? 17.522 9.142 -39.151 1.00 79.31 199 LEU A C 1
ATOM 1548 O O . LEU A 1 199 ? 18.545 8.967 -39.820 1.00 79.31 199 LEU A O 1
ATOM 1552 N N . PRO A 1 200 ? 16.352 9.482 -39.726 1.00 88.81 200 PRO A N 1
ATOM 1553 C CA . PRO A 1 200 ? 16.254 9.835 -41.139 1.00 88.81 200 PRO A CA 1
ATOM 1554 C C . PRO A 1 200 ? 17.163 11.023 -41.511 1.00 88.81 200 PRO A C 1
ATOM 1556 O O . PRO A 1 200 ? 17.486 11.848 -40.648 1.00 88.81 200 PRO A O 1
ATOM 1559 N N . PRO A 1 201 ? 17.545 11.169 -42.795 1.00 87.25 201 PRO A N 1
ATOM 1560 C CA . PRO A 1 201 ? 18.351 12.299 -43.251 1.00 87.25 201 PRO A CA 1
ATOM 1561 C C . PRO A 1 201 ? 17.729 13.650 -42.866 1.00 87.25 201 PRO A C 1
ATOM 1563 O O . PRO A 1 201 ? 16.541 13.875 -43.081 1.00 87.25 201 PRO A O 1
ATOM 1566 N N . GLY A 1 202 ? 18.541 14.552 -42.307 1.00 88.06 202 GLY A N 1
ATOM 1567 C CA . GLY A 1 202 ? 18.113 15.893 -41.886 1.00 88.06 202 GLY A CA 1
ATOM 1568 C C . GLY A 1 202 ? 17.630 16.010 -40.435 1.00 88.06 202 GLY A C 1
ATOM 1569 O O . GLY A 1 202 ? 17.341 17.120 -39.995 1.00 88.06 202 GLY A O 1
ATOM 1570 N N . PHE A 1 203 ? 17.584 14.911 -39.674 1.00 73.06 203 PHE A N 1
ATOM 1571 C CA . PHE A 1 203 ? 17.177 14.914 -38.265 1.00 73.06 203 PHE A CA 1
ATOM 1572 C C . PHE A 1 203 ? 18.369 14.710 -37.321 1.00 73.06 203 PHE A C 1
ATOM 1574 O O . PHE A 1 203 ? 19.291 13.949 -37.607 1.00 73.06 203 PHE A O 1
ATOM 1581 N N . VAL A 1 204 ? 18.328 15.374 -36.163 1.00 82.44 204 VAL A N 1
ATOM 1582 C CA . VAL A 1 204 ? 19.310 15.237 -35.076 1.00 82.44 204 VAL A CA 1
ATOM 1583 C C . VAL A 1 204 ? 18.589 15.007 -33.751 1.00 82.44 204 VAL A C 1
ATOM 1585 O O . VAL A 1 204 ? 17.529 15.587 -33.513 1.00 82.44 204 VAL A O 1
ATOM 1588 N N . TYR A 1 205 ? 19.154 14.171 -32.878 1.00 78.44 205 TYR A N 1
ATOM 1589 C CA . TYR A 1 205 ? 18.634 14.010 -31.521 1.00 78.44 205 TYR A CA 1
ATOM 1590 C C . TYR A 1 205 ? 18.771 15.332 -30.754 1.00 78.44 205 TYR A C 1
ATOM 1592 O O . TYR A 1 205 ? 19.826 15.970 -30.775 1.00 78.44 205 TYR A O 1
ATOM 1600 N N . GLY A 1 206 ? 17.703 15.746 -30.069 1.00 72.94 206 GLY A N 1
ATOM 1601 C CA . GLY A 1 206 ? 17.748 16.899 -29.174 1.00 72.94 206 GLY A CA 1
ATOM 1602 C C . GLY A 1 206 ? 18.684 16.638 -27.991 1.00 72.94 206 GLY A C 1
ATOM 1603 O O . GLY A 1 206 ? 18.734 15.529 -27.463 1.00 72.94 206 GLY A O 1
ATOM 1604 N N . LYS A 1 207 ? 19.429 17.660 -27.559 1.00 69.56 207 LYS A N 1
ATOM 1605 C CA . LYS A 1 207 ? 20.220 17.586 -26.324 1.00 69.56 207 LYS A CA 1
ATOM 1606 C C . LYS A 1 207 ? 19.283 17.744 -25.129 1.00 69.56 207 LYS A C 1
ATOM 1608 O O . LYS A 1 207 ? 18.602 18.759 -25.024 1.00 69.56 207 LYS A O 1
ATOM 1613 N N . VAL A 1 208 ? 19.266 16.759 -24.236 1.00 58.66 208 VAL A N 1
ATOM 1614 C CA . VAL A 1 208 ? 18.624 16.894 -22.924 1.00 58.66 208 VAL A CA 1
ATOM 1615 C C . VAL A 1 208 ? 19.644 17.521 -21.980 1.00 58.66 208 VAL A C 1
ATOM 1617 O O . VAL A 1 208 ? 20.727 16.970 -21.793 1.00 58.66 208 VAL A O 1
ATOM 1620 N N . ASP A 1 209 ? 19.323 18.689 -21.428 1.00 51.81 209 ASP A N 1
ATOM 1621 C CA . ASP A 1 209 ? 20.147 19.335 -20.407 1.00 51.81 209 ASP A CA 1
ATOM 1622 C C . ASP A 1 209 ? 19.986 18.561 -19.081 1.00 51.81 209 ASP A C 1
ATOM 1624 O O . ASP A 1 209 ? 18.856 18.395 -18.615 1.00 51.81 209 ASP A O 1
ATOM 1628 N N . PRO A 1 210 ? 21.064 18.031 -18.474 1.00 50.41 210 PRO A N 1
ATOM 1629 C CA . PRO A 1 210 ? 20.976 17.245 -17.242 1.00 50.41 210 PRO A CA 1
ATOM 1630 C C . PRO A 1 210 ? 20.594 18.070 -16.000 1.00 50.41 210 PRO A C 1
ATOM 1632 O O . PRO A 1 210 ? 20.435 17.500 -14.920 1.00 50.41 210 PRO A O 1
ATOM 1635 N N . ASN A 1 211 ? 20.451 19.394 -16.113 1.00 42.03 211 ASN A N 1
ATOM 1636 C CA . ASN A 1 211 ? 20.062 20.255 -15.001 1.00 42.03 211 ASN A CA 1
ATOM 1637 C C . ASN A 1 211 ? 18.522 20.278 -14.820 1.00 42.03 211 ASN A C 1
ATOM 1639 O O . ASN A 1 211 ? 17.818 20.772 -15.701 1.00 42.03 211 ASN A O 1
ATOM 1643 N N . PRO A 1 212 ? 17.955 19.809 -13.688 1.00 44.59 212 PRO A N 1
ATOM 1644 C CA . PRO A 1 212 ? 16.510 19.602 -13.518 1.00 44.59 212 PRO A CA 1
ATOM 1645 C C . PRO A 1 212 ? 15.699 20.892 -13.297 1.00 44.59 212 PRO A C 1
ATOM 1647 O O . PRO A 1 212 ? 14.562 20.845 -12.822 1.00 44.59 212 PRO A O 1
ATOM 1650 N N . ALA A 1 213 ? 16.247 22.060 -13.633 1.00 39.50 213 ALA A N 1
ATOM 1651 C CA . ALA A 1 213 ? 15.520 23.317 -13.576 1.00 39.50 213 ALA A CA 1
ATOM 1652 C C . ALA A 1 213 ? 14.563 23.418 -14.773 1.00 39.50 213 ALA A C 1
ATOM 1654 O O . ALA A 1 213 ? 14.841 24.099 -15.758 1.00 39.50 213 ALA A O 1
ATOM 1655 N N . TRP A 1 214 ? 13.410 22.755 -14.676 1.00 41.06 214 TRP A N 1
ATOM 1656 C CA . TRP A 1 214 ? 12.265 23.002 -15.549 1.00 41.06 214 TRP A CA 1
ATOM 1657 C C . TRP A 1 214 ? 11.800 24.454 -15.379 1.00 41.06 214 TRP A C 1
ATOM 1659 O O . TRP A 1 214 ? 10.904 24.758 -14.597 1.00 41.06 214 TRP A O 1
ATOM 1669 N N . LYS A 1 215 ? 12.421 25.381 -16.108 1.00 33.38 215 LYS A N 1
ATOM 1670 C CA . LYS A 1 215 ? 11.844 26.694 -16.389 1.00 33.38 215 LYS A CA 1
ATOM 1671 C C . LYS A 1 215 ? 11.155 26.603 -17.741 1.00 33.38 215 LYS A C 1
ATOM 1673 O O . LYS A 1 215 ? 11.778 26.802 -18.779 1.00 33.38 215 LYS A O 1
ATOM 1678 N N . ALA A 1 216 ? 9.861 26.300 -17.720 1.00 33.81 216 ALA A N 1
ATOM 1679 C CA . ALA A 1 216 ? 9.003 26.596 -18.856 1.00 33.81 216 ALA A CA 1
ATOM 1680 C C . ALA A 1 216 ? 8.895 28.125 -18.965 1.00 33.81 216 ALA A C 1
ATOM 1682 O O . ALA A 1 216 ? 8.177 28.763 -18.198 1.00 33.81 216 ALA A O 1
ATOM 1683 N N . VAL A 1 217 ? 9.664 28.718 -19.875 1.00 31.14 217 VAL A N 1
ATOM 1684 C CA . VAL A 1 217 ? 9.443 30.098 -20.311 1.00 31.14 217 VAL A CA 1
ATOM 1685 C C . VAL A 1 217 ? 8.436 30.028 -21.450 1.00 31.14 217 VAL A C 1
ATOM 1687 O O . VAL A 1 217 ? 8.765 29.580 -22.547 1.00 31.14 217 VAL A O 1
ATOM 1690 N N . TRP A 1 218 ? 7.200 30.436 -21.176 1.00 35.19 218 TRP A N 1
ATOM 1691 C CA . TRP A 1 218 ? 6.256 30.792 -22.231 1.00 35.19 218 TRP A CA 1
ATOM 1692 C C . TRP A 1 218 ? 6.622 32.189 -22.741 1.00 35.19 218 TRP A C 1
ATOM 1694 O O . TRP A 1 218 ? 6.994 33.050 -21.942 1.00 35.19 218 TRP A O 1
ATOM 1704 N N . ARG A 1 219 ? 6.606 32.359 -24.069 1.00 37.47 219 ARG A N 1
ATOM 1705 C CA . ARG A 1 219 ? 6.844 33.648 -24.736 1.00 37.47 219 ARG A CA 1
ATOM 1706 C C . ARG A 1 219 ? 5.795 34.680 -24.352 1.00 37.47 219 ARG A C 1
ATOM 1708 O O . ARG A 1 219 ? 4.620 34.276 -24.223 1.00 37.47 219 ARG A O 1
#

pLDDT: mean 77.35, std 18.51, range [31.14, 97.25]

Secondary structure (DSSP, 8-state):
-EEEPGGGHHHHHHHHGGGTTTTHHHHHHHHH----TT-EEEESS-TTTS-TT---SS--EEEEE-GGGTTS--EEEEEGGGTS--SSSTTHHHHHHHHHHHHHHHTTS--------------------S--SS-----HHHHHHHHH-TT---B-S--HHHHHHHHHTT---TTSTTTT----------TTT-PPPPPPTT--PPPPPS---------